Protein AF-A0A8T3N5F9-F1 (afdb_monomer_lite)

Structure (mmCIF, N/CA/C/O backbone):
data_AF-A0A8T3N5F9-F1
#
_entry.id   AF-A0A8T3N5F9-F1
#
loop_
_atom_site.group_PDB
_atom_site.id
_atom_site.type_symbol
_atom_site.label_atom_id
_atom_site.label_alt_id
_atom_site.label_comp_id
_atom_site.label_asym_id
_atom_site.label_entity_id
_atom_site.label_seq_id
_atom_site.pdbx_PDB_ins_code
_atom_site.Cartn_x
_atom_site.Cartn_y
_atom_site.Cartn_z
_atom_site.occupancy
_atom_site.B_iso_or_equiv
_atom_site.auth_seq_id
_atom_site.auth_comp_id
_atom_site.auth_asym_id
_atom_site.auth_atom_id
_atom_site.pdbx_PDB_model_num
ATOM 1 N N . MET A 1 1 ? -15.799 -51.182 -31.351 1.00 36.38 1 MET A N 1
ATOM 2 C CA . MET A 1 1 ? -16.675 -50.603 -30.311 1.00 36.38 1 MET A CA 1
ATOM 3 C C . MET A 1 1 ? -15.810 -50.251 -29.116 1.00 36.38 1 MET A C 1
ATOM 5 O O . MET A 1 1 ? -15.465 -51.140 -28.351 1.00 36.38 1 MET A O 1
ATOM 9 N N . THR A 1 2 ? -15.428 -48.984 -28.982 1.00 27.19 2 THR A N 1
ATOM 10 C CA . THR A 1 2 ? -14.639 -48.500 -27.841 1.00 27.19 2 THR A CA 1
ATOM 11 C C . THR A 1 2 ? -15.364 -47.272 -27.316 1.00 27.19 2 THR A C 1
ATOM 13 O O . THR A 1 2 ? -15.442 -46.258 -28.005 1.00 27.19 2 THR A O 1
ATOM 16 N N . LYS A 1 3 ? -16.012 -47.416 -26.156 1.00 27.20 3 LYS A N 1
ATOM 17 C CA . LYS A 1 3 ? -16.749 -46.336 -25.495 1.00 27.20 3 LYS A CA 1
ATOM 18 C C . LYS A 1 3 ? -15.747 -45.278 -25.033 1.00 27.20 3 LYS A C 1
ATOM 20 O O . LYS A 1 3 ? -14.858 -45.584 -24.246 1.00 27.20 3 LYS A O 1
ATOM 25 N N . VAL A 1 4 ? -15.906 -44.055 -25.527 1.00 29.30 4 VAL A N 1
ATOM 26 C CA . VAL A 1 4 ? -15.289 -42.862 -24.945 1.00 29.30 4 VAL A CA 1
ATOM 27 C C . VAL A 1 4 ? -16.037 -42.577 -23.646 1.00 29.30 4 VAL A C 1
ATOM 29 O O . VAL A 1 4 ? -17.249 -42.371 -23.657 1.00 29.30 4 VAL A O 1
ATOM 32 N N . THR A 1 5 ? -15.333 -42.643 -22.522 1.00 30.94 5 THR A N 1
ATOM 33 C CA . THR A 1 5 ? -15.872 -42.294 -21.206 1.00 30.94 5 THR A CA 1
ATOM 34 C C . THR A 1 5 ? -15.927 -40.771 -21.101 1.00 30.94 5 THR A C 1
ATOM 36 O O . THR A 1 5 ? -14.885 -40.119 -21.061 1.00 30.94 5 THR A O 1
ATOM 39 N N . GLU A 1 6 ? -17.131 -40.197 -21.074 1.00 28.75 6 GLU A N 1
ATOM 40 C CA . GLU A 1 6 ? -17.352 -38.803 -20.677 1.00 28.75 6 GLU A CA 1
ATOM 41 C C . GLU A 1 6 ? -16.802 -38.583 -19.261 1.00 28.75 6 GLU A C 1
ATOM 43 O O . GLU A 1 6 ? -17.255 -39.201 -18.295 1.00 28.75 6 GLU A O 1
ATOM 48 N N . ILE A 1 7 ? -15.820 -37.691 -19.124 1.00 34.28 7 ILE A N 1
ATOM 49 C CA . ILE A 1 7 ? -15.409 -37.171 -17.821 1.00 34.28 7 ILE A CA 1
ATOM 50 C C . ILE A 1 7 ? -16.462 -36.138 -17.425 1.00 34.28 7 ILE A C 1
ATOM 52 O O . ILE A 1 7 ? -16.510 -35.045 -17.986 1.00 34.28 7 ILE A O 1
ATOM 56 N N . ALA A 1 8 ? -17.320 -36.503 -16.473 1.00 36.53 8 ALA A N 1
ATOM 57 C CA . ALA A 1 8 ? -18.310 -35.610 -15.888 1.00 36.53 8 ALA A CA 1
ATOM 58 C C . ALA A 1 8 ? -17.624 -34.334 -15.368 1.00 36.53 8 ALA A C 1
ATOM 60 O O . ALA A 1 8 ? -16.850 -34.366 -14.409 1.00 36.53 8 ALA A O 1
ATOM 61 N N . GLY A 1 9 ? -17.894 -33.210 -16.034 1.00 35.59 9 GLY A N 1
ATOM 62 C CA . GLY A 1 9 ? -17.371 -31.904 -15.662 1.00 35.59 9 GLY A CA 1
ATOM 63 C C . GLY A 1 9 ? -17.806 -31.525 -14.249 1.00 35.59 9 GLY A C 1
ATOM 64 O O . GLY A 1 9 ? -18.989 -31.579 -13.905 1.00 35.59 9 GLY A O 1
ATOM 65 N N . ILE A 1 10 ? -16.846 -31.117 -13.419 1.00 47.06 10 ILE A N 1
ATOM 66 C CA . ILE A 1 10 ? -17.136 -30.535 -12.110 1.00 47.06 10 ILE A CA 1
ATOM 67 C C . ILE A 1 10 ? -17.892 -29.226 -12.353 1.00 47.06 10 ILE A C 1
ATOM 69 O O . ILE A 1 10 ? -17.332 -28.218 -12.777 1.00 47.06 10 ILE A O 1
ATOM 73 N N . ASN A 1 11 ? -19.191 -29.260 -12.087 1.00 42.53 11 ASN A N 1
ATOM 74 C CA . ASN A 1 11 ? -20.067 -28.098 -12.058 1.00 42.53 11 ASN A CA 1
ATOM 75 C C . ASN A 1 11 ? -19.485 -27.024 -11.109 1.00 42.53 11 ASN A C 1
ATOM 77 O O . ASN A 1 11 ? -18.976 -27.355 -10.036 1.00 42.53 11 ASN A O 1
ATOM 81 N N . ARG A 1 12 ? -19.619 -25.737 -11.463 1.00 45.03 12 ARG A N 1
ATOM 82 C CA . ARG A 1 12 ? -19.304 -24.554 -10.625 1.00 45.03 12 ARG A CA 1
ATOM 83 C C . ARG A 1 12 ? -19.762 -24.700 -9.158 1.00 45.03 12 ARG A C 1
ATOM 85 O O . ARG A 1 12 ? -19.091 -24.260 -8.234 1.00 45.03 12 ARG A O 1
ATOM 92 N N . ARG A 1 13 ? -20.874 -25.399 -8.924 1.00 40.78 13 ARG A N 1
ATOM 93 C CA . ARG A 1 13 ? -21.454 -25.712 -7.608 1.00 40.78 13 ARG A CA 1
ATOM 94 C C . ARG A 1 13 ? -20.674 -26.785 -6.821 1.00 40.78 13 ARG A C 1
ATOM 96 O O . ARG A 1 13 ? -20.681 -26.773 -5.597 1.00 40.78 13 ARG A O 1
ATOM 103 N N . GLY A 1 14 ? -19.974 -27.692 -7.504 1.00 38.16 14 GLY A N 1
ATOM 104 C CA . GLY A 1 14 ? -19.028 -28.650 -6.912 1.00 38.16 14 GLY A CA 1
ATOM 105 C C . G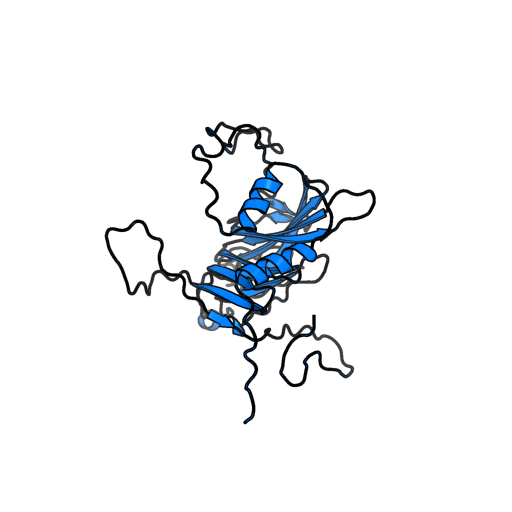LY A 1 14 ? -17.652 -28.038 -6.613 1.00 38.16 14 GLY A C 1
ATOM 106 O O . GLY A 1 14 ? -16.972 -28.482 -5.693 1.00 38.16 14 GLY A O 1
ATOM 107 N N . PHE A 1 15 ? -17.271 -26.976 -7.333 1.00 46.91 15 PHE A N 1
ATOM 108 C CA . PHE A 1 15 ? -16.042 -26.207 -7.100 1.00 46.91 15 PHE A CA 1
ATOM 109 C C . PHE A 1 15 ? -16.059 -25.480 -5.746 1.00 46.91 15 PHE A C 1
ATOM 111 O O . PHE A 1 15 ? -15.079 -25.558 -5.008 1.00 46.91 15 PHE A O 1
ATOM 118 N N . LEU A 1 16 ? -17.179 -24.838 -5.395 1.00 44.69 16 LEU A N 1
ATOM 119 C CA . LEU A 1 16 ? -17.325 -24.086 -4.139 1.00 44.69 16 LEU A CA 1
ATOM 120 C C . LEU A 1 16 ? -17.421 -24.998 -2.905 1.00 44.69 16 LEU A C 1
ATOM 122 O O . LEU A 1 16 ? -16.864 -24.682 -1.858 1.00 44.69 16 LEU A O 1
ATOM 126 N N . ARG A 1 17 ? -18.030 -26.184 -3.046 1.00 34.62 17 ARG A N 1
ATOM 127 C CA . ARG A 1 17 ? -18.127 -27.185 -1.965 1.00 34.62 17 ARG A CA 1
ATOM 128 C C . ARG A 1 17 ? -16.783 -27.806 -1.565 1.00 34.62 17 ARG A C 1
ATOM 130 O O . ARG A 1 17 ? -16.650 -28.300 -0.449 1.00 34.62 17 ARG A O 1
ATOM 137 N N . ALA A 1 18 ? -15.788 -27.798 -2.452 1.00 40.72 18 ALA A N 1
ATOM 138 C CA . ALA A 1 18 ? -14.454 -28.314 -2.141 1.00 40.72 18 ALA A CA 1
ATOM 139 C C . ALA A 1 18 ? -13.590 -27.295 -1.371 1.00 40.72 18 ALA A C 1
ATOM 141 O O . ALA A 1 18 ? -12.744 -27.694 -0.575 1.00 40.72 18 ALA A O 1
ATOM 142 N N . ALA A 1 19 ? -13.834 -25.990 -1.547 1.00 41.22 19 ALA A N 1
ATOM 143 C CA . ALA A 1 19 ? -13.119 -24.934 -0.823 1.00 41.22 19 ALA A CA 1
ATOM 144 C C . ALA A 1 19 ? -13.502 -24.872 0.670 1.00 41.22 19 ALA A C 1
ATOM 146 O O . ALA A 1 19 ? -12.690 -24.476 1.503 1.00 41.22 19 ALA A O 1
ATOM 147 N N . SER A 1 20 ? -14.703 -25.335 1.029 1.00 37.78 20 SER A N 1
ATOM 148 C CA . SER A 1 20 ? -15.211 -25.342 2.408 1.00 37.78 20 SER A CA 1
ATOM 149 C C . SER A 1 20 ? -14.586 -26.390 3.339 1.00 37.78 20 SER A C 1
ATOM 151 O O . SER A 1 20 ? -14.794 -26.310 4.544 1.00 37.78 20 SER A O 1
ATOM 153 N N . VAL A 1 21 ? -13.816 -27.361 2.834 1.00 38.09 21 VAL A N 1
ATOM 154 C CA . VAL A 1 21 ? -13.213 -28.413 3.684 1.00 38.09 21 VAL A CA 1
ATOM 155 C C . VAL A 1 21 ? -11.784 -28.059 4.130 1.00 38.09 21 VAL A C 1
ATOM 157 O O . VAL A 1 21 ? -11.307 -28.590 5.127 1.00 38.09 21 VAL A O 1
ATOM 160 N N . ALA A 1 22 ? -11.107 -27.122 3.456 1.00 34.41 22 ALA A N 1
ATOM 161 C CA . ALA A 1 22 ? -9.693 -26.828 3.718 1.00 34.41 22 ALA A CA 1
ATOM 162 C C . ALA A 1 22 ? -9.435 -25.778 4.821 1.00 34.41 22 ALA A C 1
ATOM 164 O O . ALA A 1 22 ? -8.303 -25.651 5.276 1.00 34.41 22 ALA A O 1
ATOM 165 N N . ILE A 1 23 ? -10.456 -25.048 5.287 1.00 38.25 23 ILE A N 1
ATOM 166 C CA . ILE A 1 23 ? -10.321 -24.027 6.345 1.00 38.25 23 ILE A CA 1
ATOM 167 C C . ILE A 1 23 ? -11.142 -24.469 7.561 1.00 38.25 23 ILE A C 1
ATOM 169 O O . ILE A 1 23 ? -12.121 -23.850 7.974 1.00 38.25 23 ILE A O 1
ATOM 173 N N . GLY A 1 24 ? -10.775 -25.626 8.102 1.00 36.31 24 GLY A N 1
ATOM 174 C CA . GLY A 1 24 ? -11.334 -26.140 9.342 1.00 36.31 24 GLY A CA 1
ATOM 175 C C . GLY A 1 24 ? -10.696 -25.463 10.552 1.00 36.31 24 GLY A C 1
ATOM 176 O O . GLY A 1 24 ? -9.583 -25.814 10.928 1.00 36.31 24 GLY A O 1
ATOM 177 N N . GLY A 1 25 ? -11.441 -24.560 11.196 1.00 38.72 25 GLY A N 1
ATOM 178 C CA . GLY A 1 25 ? -11.353 -24.382 12.648 1.00 38.72 25 GLY A CA 1
ATOM 179 C C . GLY A 1 25 ? -10.990 -22.992 13.164 1.00 38.72 25 GLY A C 1
ATOM 180 O O . GLY A 1 25 ? -9.898 -22.830 13.679 1.00 38.72 25 GLY A O 1
ATOM 181 N N . VAL A 1 26 ? -11.939 -22.047 13.146 1.00 35.78 26 VAL A N 1
ATOM 182 C CA . VAL A 1 26 ? -12.340 -21.243 14.325 1.00 35.78 26 VAL A CA 1
ATOM 183 C C . VAL A 1 26 ? -13.787 -20.794 14.096 1.00 35.78 26 VAL A C 1
ATOM 185 O O . VAL A 1 26 ? -14.089 -20.105 13.124 1.00 35.78 26 VAL A O 1
ATOM 188 N N . ALA A 1 27 ? -14.695 -21.183 14.989 1.00 38.25 27 ALA A N 1
ATOM 189 C CA . ALA A 1 27 ? -16.076 -20.717 14.988 1.00 38.25 27 ALA A CA 1
ATOM 190 C C . ALA A 1 27 ? -16.142 -19.237 15.410 1.00 38.25 27 ALA A C 1
ATOM 192 O O . ALA A 1 27 ? -16.242 -18.925 16.594 1.00 38.25 27 ALA A O 1
ATOM 193 N N . PHE A 1 28 ? -16.113 -18.314 14.448 1.00 36.62 28 PHE A N 1
ATOM 194 C CA . PHE A 1 28 ? -16.554 -16.935 14.670 1.00 36.62 28 PHE A CA 1
ATOM 195 C C . PHE A 1 28 ? -18.070 -16.859 14.468 1.00 36.62 28 PHE A C 1
ATOM 197 O O . PHE A 1 28 ? -18.551 -16.459 13.413 1.00 36.62 28 PHE A O 1
ATOM 204 N N . ALA A 1 29 ? -18.842 -17.275 15.473 1.00 39.12 29 ALA A N 1
ATOM 205 C CA . ALA A 1 29 ? -20.284 -17.046 15.494 1.00 39.12 29 ALA A CA 1
ATOM 206 C C . ALA A 1 29 ? -20.554 -15.561 15.802 1.00 39.12 29 ALA A C 1
ATOM 208 O O . ALA A 1 29 ? -20.506 -15.130 16.950 1.00 39.12 29 ALA A O 1
ATOM 209 N N . GLY A 1 30 ? -20.787 -14.763 14.760 1.00 45.06 30 GLY A N 1
ATOM 210 C CA . GLY A 1 30 ? -21.113 -13.338 14.858 1.00 45.06 30 GLY A CA 1
ATOM 211 C C . GLY A 1 30 ? -21.473 -12.734 13.493 1.00 45.06 30 GLY A C 1
ATOM 212 O O . GLY A 1 30 ? -21.528 -13.473 12.513 1.00 45.06 30 GLY A O 1
ATOM 213 N N . PRO A 1 31 ? -21.677 -11.406 13.384 1.00 41.09 31 PRO A N 1
ATOM 214 C CA . PRO A 1 31 ? -22.074 -10.715 12.142 1.00 41.09 31 PRO A CA 1
ATOM 215 C C . PRO A 1 31 ? -21.119 -10.925 10.952 1.00 41.09 31 PRO A C 1
ATOM 217 O O . PRO A 1 31 ? -21.473 -10.671 9.807 1.00 41.09 31 PRO A O 1
ATOM 220 N N . LEU A 1 32 ? -19.901 -11.411 11.204 1.00 42.94 32 LEU A N 1
ATOM 221 C CA . LEU A 1 32 ? -18.967 -11.831 10.160 1.00 42.94 32 LEU A CA 1
ATOM 222 C C . LEU A 1 32 ? -19.360 -13.179 9.538 1.00 42.94 32 LEU A C 1
ATOM 224 O O . LEU A 1 32 ? -19.173 -13.363 8.342 1.00 42.94 32 LEU A O 1
ATOM 228 N N . ALA A 1 33 ? -19.977 -14.097 10.286 1.00 43.09 33 ALA A N 1
ATOM 229 C CA . ALA A 1 33 ? -20.482 -15.357 9.742 1.00 43.09 33 ALA A CA 1
ATOM 230 C C . ALA A 1 33 ? -21.588 -15.138 8.704 1.00 43.09 33 ALA A C 1
ATOM 232 O O . ALA A 1 33 ? -21.669 -15.903 7.752 1.00 43.09 33 ALA A O 1
ATOM 233 N N . SER A 1 34 ? -22.409 -14.089 8.829 1.00 43.06 34 SER A N 1
ATOM 234 C CA . SER A 1 34 ? -23.412 -13.747 7.811 1.00 43.06 34 SER A CA 1
ATOM 235 C C . SER A 1 34 ? -22.799 -13.090 6.569 1.00 43.06 34 SER A C 1
ATOM 237 O O . SER A 1 34 ? -23.341 -13.255 5.479 1.00 43.06 34 SER A O 1
ATOM 239 N N . LEU A 1 35 ? -21.652 -12.416 6.694 1.00 44.59 35 LEU A N 1
ATOM 240 C CA . LEU A 1 35 ? -20.851 -11.958 5.552 1.00 44.59 35 LEU A CA 1
ATOM 241 C C . LEU A 1 35 ? -20.168 -13.137 4.838 1.00 44.59 35 LEU A C 1
ATOM 243 O O . LEU A 1 35 ? -20.253 -13.242 3.618 1.00 44.59 35 LEU A O 1
ATOM 247 N N . TYR A 1 36 ? -19.588 -14.077 5.592 1.00 40.28 36 TYR A N 1
ATOM 248 C CA . TYR A 1 36 ? -18.953 -15.279 5.040 1.00 40.28 36 TYR A CA 1
ATOM 249 C C . TYR A 1 36 ? -19.963 -16.284 4.461 1.00 40.28 36 TYR A C 1
ATOM 251 O O . TYR A 1 36 ? -19.720 -16.852 3.399 1.00 40.28 36 TYR A O 1
ATOM 259 N N . ALA A 1 37 ? -21.130 -16.469 5.087 1.00 40.25 37 ALA A N 1
ATOM 260 C CA . ALA A 1 37 ? -22.194 -17.332 4.566 1.00 40.25 37 ALA A CA 1
ATOM 261 C C . ALA A 1 37 ? -22.768 -16.809 3.237 1.00 40.25 37 ALA A C 1
ATOM 263 O O . ALA A 1 37 ? -23.114 -17.601 2.364 1.00 40.25 37 ALA A O 1
ATOM 264 N N . ARG A 1 38 ? -22.795 -15.482 3.031 1.00 43.75 38 ARG A N 1
ATOM 265 C CA . ARG A 1 38 ? -23.228 -14.863 1.763 1.00 43.75 38 ARG A CA 1
ATOM 266 C C . ARG A 1 38 ? -22.260 -15.100 0.604 1.00 43.75 38 ARG A C 1
ATOM 268 O O . ARG A 1 38 ? -22.681 -15.048 -0.547 1.00 43.75 38 ARG A O 1
ATOM 275 N N . GLN A 1 39 ? -20.994 -15.397 0.885 1.00 41.19 39 GLN A N 1
ATOM 276 C CA . GLN A 1 39 ? -19.977 -15.638 -0.140 1.00 41.19 39 GLN A CA 1
ATOM 277 C C . GLN A 1 39 ? -19.955 -17.098 -0.636 1.00 41.19 39 GLN A C 1
ATOM 279 O O . GLN A 1 39 ? -19.402 -17.378 -1.697 1.00 41.19 39 GLN A O 1
ATOM 284 N N . ILE A 1 40 ? -20.575 -18.030 0.102 1.00 41.44 40 ILE A N 1
ATOM 285 C CA . ILE A 1 40 ? -20.493 -19.479 -0.156 1.00 41.44 40 ILE A CA 1
ATOM 286 C C . ILE A 1 40 ? -21.598 -19.991 -1.095 1.00 41.44 40 ILE A C 1
ATOM 288 O O . ILE A 1 40 ? -21.396 -21.003 -1.766 1.00 41.44 40 ILE A O 1
ATOM 292 N N . GLU A 1 41 ? -22.740 -19.306 -1.214 1.00 36.84 41 GLU A N 1
ATOM 293 C CA . GLU A 1 41 ? -23.873 -19.868 -1.963 1.00 36.84 41 GLU A CA 1
ATOM 294 C C . GLU A 1 41 ? -24.117 -19.287 -3.357 1.00 36.84 41 GLU A C 1
ATOM 296 O O . GLU A 1 41 ? -24.749 -19.971 -4.159 1.00 36.84 41 GLU A O 1
ATOM 301 N N . GLY A 1 42 ? -23.661 -18.077 -3.705 1.00 39.16 42 GLY A N 1
ATOM 302 C CA . GLY A 1 42 ? -24.003 -17.465 -5.006 1.00 39.16 42 GLY A CA 1
ATOM 303 C C . GLY A 1 42 ? -25.517 -17.400 -5.291 1.00 39.16 42 GLY A C 1
ATOM 304 O O . GLY A 1 42 ? -25.943 -17.077 -6.398 1.00 39.16 42 GLY A O 1
ATOM 305 N N . ILE A 1 43 ? -26.340 -17.716 -4.293 1.00 37.44 43 ILE A N 1
ATOM 306 C CA . ILE A 1 43 ? -27.737 -17.363 -4.227 1.00 37.44 43 ILE A CA 1
ATOM 307 C C . ILE A 1 43 ? -27.680 -15.875 -3.928 1.00 37.44 43 ILE A C 1
ATOM 309 O O . ILE A 1 43 ? -27.014 -15.455 -2.977 1.00 37.44 43 ILE A O 1
ATOM 313 N N . ALA A 1 44 ? -28.360 -15.071 -4.739 1.00 39.88 44 ALA A N 1
ATOM 314 C CA . ALA A 1 44 ? -28.871 -13.803 -4.260 1.00 39.88 44 ALA A CA 1
ATOM 315 C C . ALA A 1 44 ? -29.781 -14.132 -3.066 1.00 39.88 44 ALA A C 1
ATOM 317 O O . ALA A 1 44 ? -30.993 -14.263 -3.207 1.00 39.88 44 ALA A O 1
ATOM 318 N N . GLY A 1 45 ? -29.182 -14.379 -1.894 1.00 40.84 45 GLY A N 1
ATOM 319 C CA . GLY A 1 45 ? -29.902 -14.352 -0.638 1.00 40.84 45 GLY A CA 1
ATOM 320 C C . GLY A 1 45 ? -30.588 -12.996 -0.597 1.00 40.84 45 GLY A C 1
ATOM 321 O O . GLY A 1 45 ? -30.033 -12.048 -1.171 1.00 40.84 45 GLY A O 1
ATOM 322 N N . PRO A 1 46 ? -31.791 -12.894 -0.009 1.00 39.38 46 PRO A N 1
ATOM 323 C CA . PRO A 1 46 ? -32.500 -11.627 0.023 1.00 39.38 46 PRO A CA 1
ATOM 324 C C . PRO A 1 46 ? -31.489 -10.564 0.444 1.00 39.38 46 PRO A C 1
ATOM 326 O O . PRO A 1 46 ? -30.868 -10.685 1.509 1.00 39.38 46 PRO A O 1
ATOM 329 N N . ARG A 1 47 ? -31.247 -9.567 -0.434 1.00 46.72 47 ARG A N 1
ATOM 330 C CA . ARG A 1 47 ? -30.674 -8.297 0.026 1.00 46.72 47 ARG A CA 1
ATOM 331 C C . ARG A 1 47 ? -31.482 -8.019 1.279 1.00 46.72 47 ARG A C 1
ATOM 333 O O . ARG A 1 47 ? -32.707 -8.083 1.155 1.00 46.72 47 ARG A O 1
ATOM 340 N N . PRO A 1 48 ? -30.865 -7.879 2.465 1.00 52.19 48 PRO A N 1
ATOM 341 C CA . PRO A 1 48 ? -31.662 -7.607 3.642 1.00 52.19 48 PRO A CA 1
ATOM 342 C C . PRO A 1 48 ? -32.506 -6.397 3.238 1.00 52.19 48 PRO A C 1
ATOM 344 O O . PRO A 1 48 ? -31.951 -5.391 2.794 1.00 52.19 48 PRO A O 1
ATOM 347 N N . GLU A 1 49 ? -33.830 -6.589 3.158 1.00 55.03 49 GLU A N 1
ATOM 348 C CA . GLU A 1 49 ? -34.717 -5.628 2.475 1.00 55.03 49 GLU A CA 1
ATOM 349 C C . GLU A 1 49 ? -34.596 -4.245 3.127 1.00 55.03 49 GLU A C 1
ATOM 351 O O . GLU A 1 49 ? -34.850 -3.209 2.521 1.00 55.03 49 GLU A O 1
ATOM 356 N N . GLN A 1 50 ? -34.100 -4.254 4.360 1.00 63.88 50 GLN A N 1
ATOM 357 C CA . GLN A 1 50 ? -33.558 -3.145 5.105 1.00 63.88 50 GLN A CA 1
ATOM 358 C C . GLN A 1 50 ? -32.043 -3.378 5.200 1.00 63.88 50 GLN A C 1
ATOM 360 O O . GLN A 1 50 ? -31.627 -4.452 5.627 1.00 63.88 50 GLN A O 1
ATOM 365 N N . GLY A 1 51 ? -31.207 -2.419 4.784 1.00 72.12 51 GLY A N 1
ATOM 366 C CA . GLY A 1 51 ? -29.750 -2.477 4.981 1.00 72.12 51 GLY A CA 1
ATOM 367 C C . GLY A 1 51 ? -29.354 -2.638 6.461 1.00 72.12 51 GLY A C 1
ATOM 368 O O . GLY A 1 51 ? -30.158 -2.996 7.312 1.00 72.12 51 GLY A O 1
ATOM 369 N N . TYR A 1 52 ? -28.117 -2.322 6.840 1.00 83.50 52 TYR A N 1
ATOM 370 C CA . TYR A 1 52 ? -27.673 -2.467 8.241 1.00 83.50 52 TYR A CA 1
ATOM 371 C C . TYR A 1 52 ? -28.361 -1.517 9.253 1.00 83.50 52 TYR A C 1
ATOM 373 O O . TYR A 1 52 ? -27.965 -1.467 10.414 1.00 83.50 52 TYR A O 1
ATOM 381 N N . GLY A 1 53 ? -29.399 -0.789 8.839 1.00 86.81 53 GLY A N 1
ATOM 382 C CA . GLY A 1 53 ? -30.076 0.247 9.610 1.00 86.81 53 GLY A CA 1
ATOM 383 C C . GLY A 1 53 ? -29.564 1.654 9.276 1.00 86.81 53 GLY A C 1
ATOM 384 O O . GLY A 1 53 ? -28.692 1.814 8.417 1.00 86.81 53 GLY A O 1
ATOM 385 N N . PRO A 1 54 ? -30.127 2.692 9.920 1.00 92.06 54 PRO A N 1
ATOM 386 C CA . PRO A 1 54 ? -29.700 4.073 9.723 1.00 92.06 54 PRO A CA 1
ATOM 387 C C . PRO A 1 54 ? -28.257 4.290 10.196 1.00 92.06 54 PRO A C 1
ATOM 389 O O . PRO A 1 54 ? -27.809 3.684 11.169 1.00 92.06 54 PRO A O 1
ATOM 392 N N . LEU A 1 55 ? -27.544 5.195 9.522 1.00 95.19 55 LEU A N 1
ATOM 393 C CA . LEU A 1 55 ? -26.186 5.585 9.892 1.00 95.19 55 LEU A CA 1
ATOM 394 C C . LEU A 1 55 ? -26.214 6.660 10.981 1.00 95.19 55 LEU A C 1
ATOM 396 O O . LEU A 1 55 ? -26.888 7.682 10.835 1.00 95.19 55 LEU A O 1
ATOM 400 N N . ALA A 1 56 ? -25.423 6.469 12.031 1.00 94.44 56 ALA A N 1
ATOM 401 C CA . ALA A 1 56 ? -25.226 7.445 13.096 1.00 94.44 56 ALA A CA 1
ATOM 402 C C . ALA A 1 56 ? -23.727 7.685 13.326 1.00 94.44 56 ALA A C 1
ATOM 404 O O . ALA A 1 56 ? -22.939 6.766 13.105 1.00 94.44 56 ALA A O 1
ATOM 405 N N . PRO A 1 57 ? -23.305 8.891 13.750 1.00 98.12 57 PRO A N 1
ATOM 406 C CA . PRO A 1 57 ? -21.916 9.133 14.127 1.00 98.12 57 PRO A CA 1
ATOM 407 C C . PRO A 1 57 ? -21.467 8.132 15.200 1.00 98.12 57 PRO A C 1
ATOM 409 O O . PRO A 1 57 ? -22.133 7.987 16.224 1.00 98.12 57 PRO A O 1
ATOM 412 N N . VAL A 1 58 ? -20.349 7.450 14.965 1.00 97.81 58 VAL A N 1
ATOM 413 C CA . VAL A 1 58 ? -19.738 6.522 15.926 1.00 97.81 58 VAL A CA 1
ATOM 414 C C . VAL A 1 58 ? -18.403 7.108 16.360 1.00 97.81 58 VAL A C 1
ATOM 416 O O . VAL A 1 58 ? -17.661 7.610 15.525 1.00 97.81 58 VAL A O 1
ATOM 419 N N . ALA A 1 59 ? -18.109 7.088 17.658 1.00 98.12 59 ALA A N 1
ATOM 420 C CA . ALA A 1 59 ? -16.811 7.532 18.149 1.00 98.12 59 ALA A CA 1
ATOM 421 C C . ALA A 1 59 ? -15.724 6.540 17.718 1.00 98.12 59 ALA A C 1
ATOM 423 O O . ALA A 1 59 ? -15.845 5.338 17.952 1.00 98.12 59 ALA A O 1
ATOM 424 N N . ASP A 1 60 ? -14.672 7.064 17.102 1.00 97.94 60 ASP A N 1
ATOM 425 C CA . ASP A 1 60 ? -13.439 6.345 16.814 1.00 97.94 60 ASP A CA 1
ATOM 426 C C . ASP A 1 60 ? -12.820 5.815 18.113 1.00 97.94 60 ASP A C 1
ATOM 428 O O . ASP A 1 60 ? -12.577 6.587 19.043 1.00 97.94 60 ASP A O 1
ATOM 432 N N . GLU A 1 61 ? -12.520 4.518 18.171 1.00 96.69 61 GLU A N 1
ATOM 433 C CA . GLU A 1 61 ? -11.868 3.897 19.330 1.00 96.69 61 GLU A CA 1
ATOM 434 C C . GLU A 1 61 ? -10.456 4.453 19.594 1.00 96.69 61 GLU A C 1
ATOM 436 O O . GLU A 1 61 ? -9.969 4.361 20.722 1.00 96.69 61 GLU A O 1
ATOM 441 N N . THR A 1 62 ? -9.809 5.047 18.585 1.00 95.56 62 THR A N 1
ATOM 442 C CA . THR A 1 62 ? -8.474 5.650 18.711 1.00 95.56 62 THR A CA 1
ATOM 443 C C . THR A 1 62 ? -8.539 7.092 19.211 1.00 95.56 62 THR A C 1
ATOM 445 O O . THR A 1 62 ? -7.894 7.437 20.200 1.00 95.56 62 THR A O 1
ATOM 448 N N . THR A 1 63 ? -9.301 7.958 18.537 1.00 96.44 63 THR A N 1
ATOM 449 C CA . THR A 1 63 ? -9.303 9.409 18.816 1.00 96.44 63 THR A CA 1
ATOM 450 C C . THR A 1 63 ? -10.456 9.877 19.706 1.00 96.44 63 THR A C 1
ATOM 452 O O . THR A 1 63 ? -10.446 11.020 20.163 1.00 96.44 63 THR A O 1
ATOM 455 N N . GLY A 1 64 ? -11.487 9.051 19.914 1.00 97.44 64 GLY A N 1
ATOM 456 C CA . GLY A 1 64 ? -12.743 9.445 20.561 1.00 97.44 64 GLY A CA 1
ATOM 457 C C . GLY A 1 64 ? -13.624 10.374 19.713 1.00 97.44 64 GLY A C 1
ATOM 458 O O . GLY A 1 64 ? -14.690 10.792 20.166 1.00 97.44 64 GLY A O 1
ATOM 459 N N . ARG A 1 65 ? -13.205 10.721 18.487 1.00 97.75 65 ARG A N 1
ATOM 460 C CA . ARG A 1 65 ? -13.934 11.625 17.584 1.00 97.75 65 ARG A CA 1
ATOM 461 C C . ARG A 1 65 ? -14.862 10.848 16.662 1.00 97.75 65 ARG A C 1
ATOM 463 O O . ARG A 1 65 ? -14.528 9.759 16.211 1.00 97.75 65 ARG A O 1
ATOM 470 N N . ALA A 1 66 ? -16.003 11.435 16.317 1.00 97.56 66 ALA A N 1
ATOM 471 C CA . ALA A 1 66 ? -16.925 10.833 15.361 1.00 97.56 66 ALA A CA 1
ATOM 472 C C . ALA A 1 66 ? -16.542 11.177 13.911 1.00 97.56 66 ALA A C 1
ATOM 474 O O . ALA A 1 66 ? -17.050 12.133 13.331 1.00 97.56 66 ALA A O 1
ATOM 475 N N . LEU A 1 67 ? -15.610 10.403 13.353 1.00 97.25 67 LEU A N 1
ATOM 476 C CA . LEU A 1 67 ? -15.091 10.538 11.985 1.00 97.25 67 LEU A CA 1
ATOM 477 C C . LEU A 1 67 ? -15.986 9.837 10.954 1.00 97.25 67 LEU A C 1
ATOM 479 O O . LEU A 1 67 ? -16.105 10.312 9.829 1.00 97.25 67 LEU A O 1
ATOM 483 N N . LEU A 1 68 ? -16.631 8.727 11.332 1.00 97.31 68 LEU A N 1
ATOM 484 C CA . LEU A 1 68 ? -17.506 7.947 10.454 1.00 97.31 68 LEU A CA 1
ATOM 485 C C . LEU A 1 68 ? -18.921 7.834 11.025 1.00 97.31 68 LEU A C 1
ATOM 487 O O . LEU A 1 68 ? -19.129 7.770 12.240 1.00 97.31 68 LEU A O 1
ATOM 491 N N . LYS A 1 69 ? -19.909 7.760 10.126 1.00 97.19 69 LYS A N 1
ATOM 492 C CA . LYS A 1 69 ? -21.271 7.347 10.471 1.00 97.19 69 LYS A CA 1
ATOM 493 C C . LYS A 1 69 ? -21.447 5.878 10.117 1.00 97.19 69 LYS A C 1
ATOM 495 O O . LYS A 1 69 ? -21.276 5.512 8.958 1.00 97.19 69 LYS A O 1
ATOM 500 N N . LEU A 1 70 ? -21.804 5.053 11.095 1.00 94.56 70 LEU A N 1
ATOM 501 C CA . LEU A 1 70 ? -21.978 3.613 10.924 1.00 94.56 70 LEU A CA 1
ATOM 502 C C . LEU A 1 70 ? -23.355 3.168 11.436 1.00 94.56 70 LEU A C 1
ATOM 504 O O . LEU A 1 70 ? -23.986 3.890 12.213 1.00 94.56 70 LEU A O 1
ATOM 508 N N . PRO A 1 71 ? -23.842 1.993 11.009 1.00 94.25 71 PRO A N 1
ATOM 509 C CA . PRO A 1 71 ? -25.060 1.424 11.561 1.00 94.25 71 PRO A CA 1
ATOM 510 C C . PRO A 1 71 ? -24.896 1.018 13.031 1.00 94.25 71 PRO A C 1
ATOM 512 O O . PRO A 1 71 ? -23.782 0.830 13.529 1.00 94.25 71 PRO A O 1
ATOM 515 N N . GLN A 1 72 ? -26.015 0.844 13.734 1.00 88.50 72 GLN A N 1
ATOM 516 C CA . GLN A 1 72 ? -26.001 0.468 15.148 1.00 88.50 72 GLN A CA 1
ATOM 517 C C . GLN A 1 72 ? -25.212 -0.834 15.388 1.00 88.50 72 GLN A C 1
ATOM 519 O O . GLN A 1 72 ? -25.396 -1.830 14.692 1.00 88.50 72 GLN A O 1
ATOM 524 N N . GLY A 1 73 ? -24.345 -0.829 16.406 1.00 90.69 73 GLY A N 1
ATOM 525 C CA . GLY A 1 73 ? -23.530 -1.985 16.804 1.00 90.69 73 GLY A CA 1
ATOM 526 C C . GLY A 1 73 ? -22.189 -2.112 16.075 1.00 90.69 73 GLY A C 1
ATOM 527 O O . GLY A 1 73 ? -21.359 -2.926 16.483 1.00 90.69 73 GLY A O 1
ATOM 528 N N . PHE A 1 74 ? -21.942 -1.300 15.045 1.00 94.56 74 PHE A N 1
ATOM 529 C CA . PHE A 1 74 ? -20.631 -1.201 14.411 1.00 94.56 74 PHE A CA 1
ATOM 530 C C . PHE A 1 74 ? -19.714 -0.268 15.204 1.00 94.56 74 PHE A C 1
ATOM 532 O O . PHE A 1 74 ? -20.155 0.694 15.831 1.00 94.56 74 PHE A O 1
ATOM 539 N N . ARG A 1 75 ? -18.416 -0.560 15.144 1.00 94.06 75 ARG A N 1
ATOM 540 C CA . ARG A 1 75 ? -17.337 0.232 15.739 1.00 94.06 75 ARG A CA 1
ATOM 541 C C . ARG A 1 75 ? -16.153 0.261 14.785 1.00 94.06 75 ARG A C 1
ATOM 543 O O . ARG A 1 75 ? -16.035 -0.626 13.937 1.00 94.06 75 ARG A O 1
ATOM 550 N N . TYR A 1 76 ? -15.292 1.256 14.928 1.00 95.50 76 TYR A N 1
ATOM 551 C CA . TYR A 1 76 ? -14.087 1.380 14.121 1.00 95.50 76 TYR A CA 1
ATOM 552 C C . TYR A 1 76 ? -12.974 2.035 14.933 1.00 95.50 76 TYR A C 1
ATOM 554 O O . TYR A 1 76 ? -13.234 2.740 15.907 1.00 95.50 76 TYR A O 1
ATOM 562 N N . GLN A 1 77 ? -11.746 1.808 14.486 1.00 95.44 77 GLN A N 1
ATOM 563 C CA . GLN A 1 77 ? -10.564 2.497 14.978 1.00 95.44 77 GLN A CA 1
ATOM 564 C C . GLN A 1 77 ? -9.839 3.113 13.776 1.00 95.44 77 GLN A C 1
ATOM 566 O O . GLN A 1 77 ? -9.696 2.452 12.744 1.00 95.44 77 GLN A O 1
ATOM 571 N N . SER A 1 78 ? -9.399 4.361 13.891 1.00 96.50 78 SER A N 1
ATOM 572 C CA . SER A 1 78 ? -8.465 4.976 12.945 1.00 96.50 78 SER A CA 1
ATOM 573 C C . SER A 1 78 ? -7.022 4.589 13.291 1.00 96.50 78 SER A C 1
ATOM 575 O O . SER A 1 78 ? -6.710 4.283 14.444 1.00 96.50 78 SER A O 1
ATOM 577 N N . PHE A 1 79 ? -6.132 4.556 12.301 1.00 96.69 79 PHE A N 1
ATOM 578 C CA . PHE A 1 79 ? -4.727 4.182 12.482 1.00 96.69 79 PHE A CA 1
ATOM 579 C C . PHE A 1 79 ? -3.872 4.706 11.328 1.00 96.69 79 PHE A C 1
ATOM 581 O O . PHE A 1 79 ? -4.400 4.929 10.240 1.00 96.69 79 PHE A O 1
ATOM 588 N N . GLY A 1 80 ? -2.563 4.843 11.576 1.00 95.81 80 GLY A N 1
ATOM 589 C CA . GLY A 1 80 ? -1.560 5.191 10.567 1.00 95.81 80 GLY A CA 1
ATOM 590 C C . GLY A 1 80 ? -1.965 6.407 9.744 1.00 95.81 80 GLY A C 1
ATOM 591 O O . GLY A 1 80 ? -2.123 6.276 8.529 1.00 95.81 80 GLY A O 1
ATOM 592 N N . TRP A 1 81 ? -2.219 7.533 10.416 1.00 97.69 81 TRP A N 1
ATOM 593 C CA . TRP A 1 81 ? -2.594 8.790 9.777 1.00 97.69 81 TRP A CA 1
ATOM 594 C C . TRP A 1 81 ? -1.400 9.345 9.013 1.00 97.69 81 TRP A C 1
ATOM 596 O O . TRP A 1 81 ? -0.259 9.137 9.408 1.00 97.69 81 TRP A O 1
ATOM 606 N N . THR A 1 82 ? -1.654 10.083 7.937 1.00 97.88 82 THR A N 1
ATOM 607 C CA . THR A 1 82 ? -0.597 10.805 7.224 1.00 97.88 82 THR A CA 1
ATOM 608 C C . THR A 1 82 ? 0.236 11.641 8.194 1.00 97.88 82 THR A C 1
ATOM 610 O O . THR A 1 82 ? -0.311 12.410 8.985 1.00 97.88 82 THR A O 1
ATOM 613 N N . GLY A 1 83 ? 1.557 11.482 8.127 1.00 97.69 83 GLY A N 1
ATOM 614 C CA . GLY A 1 83 ? 2.509 12.146 9.015 1.00 97.69 83 GLY A CA 1
ATOM 615 C C . GLY A 1 83 ? 2.735 11.463 10.368 1.00 97.69 83 GLY A C 1
ATOM 616 O O . GLY A 1 83 ? 3.673 11.849 11.064 1.00 97.69 83 GLY A O 1
ATOM 617 N N . ASP A 1 84 ? 1.958 10.438 10.746 1.00 97.88 84 ASP A N 1
ATOM 618 C CA . ASP A 1 84 ? 2.272 9.622 11.927 1.00 97.88 84 ASP A CA 1
ATOM 619 C C . ASP A 1 84 ? 3.629 8.945 11.728 1.00 97.88 84 ASP A C 1
ATOM 621 O O . ASP A 1 84 ? 3.887 8.359 10.676 1.00 97.88 84 ASP A O 1
ATOM 625 N N . VAL A 1 85 ? 4.484 8.973 12.748 1.00 98.25 85 VAL A N 1
ATOM 626 C CA . VAL A 1 85 ? 5.800 8.329 12.681 1.00 98.25 85 VAL A CA 1
ATOM 627 C C . VAL A 1 85 ? 5.632 6.808 12.660 1.00 98.25 85 VAL A C 1
ATOM 629 O O . VAL A 1 85 ? 5.065 6.214 13.581 1.00 98.25 85 VAL A O 1
ATOM 632 N N . MET A 1 86 ? 6.136 6.182 11.600 1.00 98.31 86 MET A N 1
ATOM 633 C CA . MET A 1 86 ? 6.199 4.734 11.438 1.00 98.31 86 MET A CA 1
ATOM 634 C C . MET A 1 86 ? 7.315 4.126 12.304 1.00 98.31 86 MET A C 1
ATOM 636 O O . MET A 1 86 ? 8.143 4.816 12.893 1.00 98.31 86 MET A O 1
ATOM 640 N N . SER A 1 87 ? 7.348 2.798 12.408 1.00 97.75 87 SER A N 1
ATOM 641 C CA . SER A 1 87 ? 8.343 2.056 13.198 1.00 97.75 87 SER A CA 1
ATOM 642 C C . SER A 1 87 ? 9.769 2.143 12.644 1.00 97.75 87 SER A C 1
ATOM 644 O O . SER A 1 87 ? 10.709 1.881 13.388 1.00 97.75 87 SER A O 1
ATOM 646 N N . ASP A 1 88 ? 9.929 2.522 11.376 1.00 96.06 88 ASP A N 1
ATOM 647 C CA . ASP A 1 88 ? 11.219 2.848 10.751 1.00 96.06 88 ASP A CA 1
ATOM 648 C C . ASP A 1 88 ? 11.657 4.309 10.999 1.00 96.06 88 ASP A C 1
ATOM 650 O O . ASP A 1 88 ? 12.738 4.717 10.592 1.00 96.06 88 ASP A O 1
ATOM 654 N N . GLY A 1 89 ? 10.848 5.102 11.712 1.00 97.88 89 GLY A N 1
ATOM 655 C CA . GLY A 1 89 ? 11.146 6.496 12.043 1.00 97.88 89 GLY A CA 1
ATOM 656 C C . GLY A 1 89 ? 10.734 7.510 10.975 1.00 97.88 89 GLY A C 1
ATOM 657 O O . GLY A 1 89 ? 10.888 8.709 11.210 1.00 97.88 89 GLY A O 1
ATOM 658 N N . THR A 1 90 ? 10.178 7.068 9.846 1.00 97.56 90 THR A N 1
ATOM 659 C CA . THR A 1 90 ? 9.716 7.954 8.765 1.00 97.56 90 THR A CA 1
ATOM 660 C C . THR A 1 90 ? 8.235 8.317 8.906 1.00 97.56 90 THR A C 1
ATOM 662 O O . THR A 1 90 ? 7.482 7.595 9.570 1.00 97.56 90 THR A O 1
ATOM 665 N N . PRO A 1 91 ? 7.780 9.456 8.351 1.00 98.00 91 PRO A N 1
ATOM 666 C CA . PRO A 1 91 ? 6.366 9.803 8.373 1.00 98.00 91 PRO A CA 1
ATOM 667 C C . PRO A 1 91 ? 5.550 8.834 7.516 1.00 98.00 91 PRO A C 1
ATOM 669 O O . PRO A 1 91 ? 5.963 8.409 6.441 1.00 98.00 91 PRO A O 1
ATOM 672 N N . THR A 1 92 ? 4.342 8.524 7.972 1.00 98.38 92 THR A N 1
ATOM 673 C CA . THR A 1 92 ? 3.373 7.770 7.183 1.00 98.38 92 THR A CA 1
ATOM 674 C C . THR A 1 92 ? 3.018 8.575 5.925 1.00 98.38 92 THR A C 1
ATOM 676 O O . THR A 1 92 ? 2.522 9.700 6.075 1.00 98.38 92 THR A O 1
ATOM 679 N N . PRO A 1 93 ? 3.223 8.030 4.710 1.00 97.44 93 PRO A N 1
ATOM 680 C CA . PRO A 1 93 ? 2.938 8.757 3.474 1.00 97.44 93 PRO A CA 1
ATOM 681 C C . PRO A 1 93 ? 1.434 9.002 3.303 1.00 97.44 93 PRO A C 1
ATOM 683 O O . PRO A 1 93 ? 0.614 8.337 3.938 1.00 97.44 93 PRO A O 1
ATOM 686 N N . ASP A 1 94 ? 1.049 9.967 2.468 1.00 97.00 94 ASP A N 1
ATOM 687 C CA . ASP A 1 94 ? -0.363 10.271 2.209 1.00 97.00 94 ASP A CA 1
ATOM 688 C C . ASP A 1 94 ? -0.977 9.344 1.141 1.00 97.00 94 ASP A C 1
ATOM 690 O O . ASP A 1 94 ? -0.433 8.272 0.869 1.00 97.00 94 ASP A O 1
ATOM 694 N N . ARG A 1 95 ? -2.158 9.706 0.615 1.00 97.19 95 ARG A N 1
ATOM 695 C CA . ARG A 1 95 ? -2.839 8.998 -0.489 1.00 97.19 95 ARG A CA 1
ATOM 696 C C . ARG A 1 95 ? -2.930 7.482 -0.286 1.00 97.19 95 ARG A C 1
ATOM 698 O O . ARG A 1 95 ? -2.550 6.689 -1.137 1.00 97.19 95 ARG A O 1
ATOM 705 N N . HIS A 1 96 ? -3.411 7.087 0.892 1.00 98.31 96 HIS A N 1
ATOM 706 C CA . HIS A 1 96 ? -3.678 5.687 1.211 1.00 98.31 96 HIS A CA 1
ATOM 707 C C . HIS A 1 96 ? -4.684 5.088 0.231 1.00 98.31 96 HIS A C 1
ATOM 709 O O . HIS A 1 96 ? -5.791 5.615 0.123 1.00 98.31 96 HIS A O 1
ATOM 715 N N . ASP A 1 97 ? -4.336 3.948 -0.355 1.00 97.94 97 ASP A N 1
ATOM 716 C 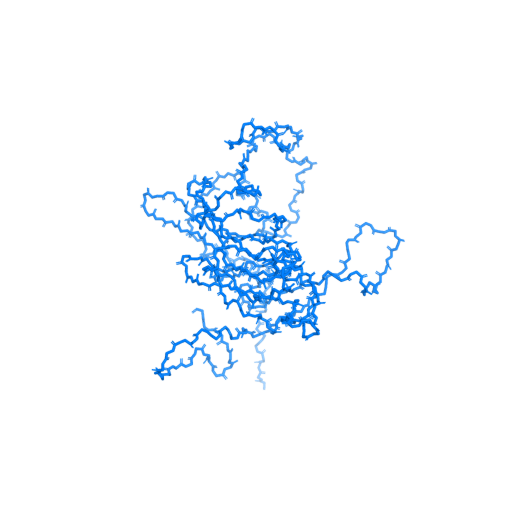CA . ASP A 1 97 ? -5.209 3.255 -1.300 1.00 97.94 97 ASP A CA 1
ATOM 717 C C . ASP A 1 97 ? -5.277 1.741 -1.005 1.00 97.94 97 ASP A C 1
ATOM 719 O O . ASP A 1 97 ? -5.303 1.329 0.165 1.00 97.94 97 ASP A O 1
ATOM 723 N N . GLY A 1 98 ? -5.340 0.902 -2.040 1.00 97.31 98 GLY A N 1
ATOM 724 C CA . GLY A 1 98 ? -5.608 -0.520 -1.970 1.00 97.31 98 GLY A CA 1
ATOM 725 C C . GLY A 1 98 ? -4.761 -1.243 -0.937 1.00 97.31 98 GLY A C 1
ATOM 726 O O . GLY A 1 98 ? -3.555 -1.032 -0.785 1.00 97.31 98 GLY A O 1
ATOM 727 N N . MET A 1 99 ? -5.421 -2.133 -0.202 1.00 98.31 99 MET A N 1
ATOM 728 C CA . MET A 1 99 ? -4.789 -2.869 0.879 1.00 98.31 99 MET A CA 1
ATOM 729 C C . MET A 1 99 ? -5.442 -4.221 1.121 1.00 98.31 99 MET A C 1
ATOM 731 O O . MET A 1 99 ? -6.644 -4.410 0.918 1.00 98.31 99 MET A O 1
ATOM 735 N N . ALA A 1 100 ? -4.659 -5.166 1.638 1.00 97.25 100 ALA A N 1
ATOM 736 C CA . ALA A 1 100 ? -5.175 -6.455 2.081 1.00 97.25 100 ALA A CA 1
ATOM 737 C C . ALA A 1 100 ? -4.339 -7.067 3.205 1.00 97.25 100 ALA A C 1
ATOM 739 O O . ALA A 1 100 ? -3.137 -6.835 3.317 1.00 97.25 100 ALA A O 1
ATOM 740 N N . VAL A 1 101 ? -4.975 -7.933 4.001 1.00 96.94 101 VAL A N 1
ATOM 741 C CA . VAL A 1 101 ? -4.287 -8.787 4.980 1.00 96.94 101 VAL A CA 1
ATOM 742 C C . VAL A 1 101 ? -3.492 -9.866 4.241 1.00 96.94 101 VAL A C 1
ATOM 744 O O . VAL A 1 101 ? -4.064 -10.808 3.688 1.00 96.94 101 VAL A O 1
ATOM 747 N N . VAL A 1 102 ? -2.165 -9.775 4.267 1.00 94.56 102 VAL A N 1
ATOM 748 C CA . VAL A 1 102 ? -1.266 -10.744 3.615 1.00 94.56 102 VAL A CA 1
ATOM 749 C C . VAL A 1 102 ? -0.832 -11.870 4.554 1.00 94.56 102 VAL A C 1
ATOM 751 O O . VAL A 1 102 ? -0.552 -12.980 4.099 1.00 94.56 102 VAL A O 1
ATOM 754 N N . SER A 1 103 ? -0.837 -11.628 5.870 1.00 93.62 103 SER A N 1
ATOM 755 C CA . SER A 1 103 ? -0.448 -12.615 6.884 1.00 93.62 103 SER A CA 1
ATOM 756 C C . SER A 1 103 ? -1.362 -12.572 8.101 1.00 93.62 103 SER A C 1
ATOM 758 O O . SER A 1 103 ? -1.727 -11.497 8.573 1.00 93.62 103 SER A O 1
ATOM 760 N N . VAL A 1 104 ? -1.672 -13.757 8.625 1.00 93.06 104 VAL A N 1
ATOM 761 C CA . VAL A 1 104 ? -2.351 -13.967 9.906 1.00 93.06 104 VAL A CA 1
ATOM 762 C C . VAL A 1 104 ? -1.548 -15.005 10.674 1.00 93.06 104 VAL A C 1
ATOM 764 O O . VAL A 1 104 ? -1.491 -16.162 10.260 1.00 93.06 104 VAL A O 1
ATOM 767 N N . ASP A 1 105 ? -0.927 -14.591 11.773 1.00 87.25 105 ASP A N 1
ATOM 768 C CA . ASP A 1 105 ? -0.174 -15.476 12.653 1.00 87.25 105 ASP A CA 1
ATOM 769 C C . ASP A 1 105 ? -0.978 -15.701 13.940 1.00 87.25 105 ASP A C 1
ATOM 771 O O . ASP A 1 105 ? -1.384 -14.754 14.618 1.00 87.25 105 ASP A O 1
ATOM 775 N N . VAL A 1 106 ? -1.210 -16.965 14.295 1.00 84.94 106 VAL A N 1
ATOM 776 C CA . VAL A 1 106 ? -1.887 -17.349 15.541 1.00 84.94 106 VAL A CA 1
ATOM 777 C C . VAL A 1 106 ? -0.888 -18.110 16.402 1.00 84.94 106 VAL A C 1
ATOM 779 O O . VAL A 1 106 ? -0.511 -19.236 16.082 1.00 84.94 106 VAL A O 1
ATOM 782 N N . ARG A 1 107 ? -0.434 -17.492 17.496 1.00 76.06 107 ARG A N 1
ATOM 783 C CA . ARG A 1 107 ? 0.459 -18.135 18.471 1.00 76.06 107 ARG A CA 1
ATOM 784 C C . ARG A 1 107 ? -0.360 -18.625 19.662 1.00 76.06 107 ARG A C 1
ATOM 786 O O . ARG A 1 107 ? -1.247 -17.918 20.129 1.00 76.06 107 ARG A O 1
ATOM 793 N N . GLN A 1 108 ? -0.064 -19.816 20.182 1.00 74.06 108 GLN A N 1
ATOM 794 C CA . GLN A 1 108 ? -0.755 -20.331 21.370 1.00 74.06 108 GLN A CA 1
ATOM 795 C C . GLN A 1 108 ? -0.602 -19.355 22.549 1.00 74.06 108 GLN A C 1
ATOM 797 O O . GLN A 1 108 ? 0.505 -18.933 22.871 1.00 74.06 108 GLN A O 1
ATOM 802 N N . GLY A 1 109 ? -1.720 -18.967 23.171 1.00 73.44 109 GLY A N 1
ATOM 803 C CA . GLY A 1 109 ? -1.741 -18.004 24.282 1.00 73.44 109 GLY A CA 1
ATOM 804 C C . GLY A 1 109 ? -1.646 -16.523 23.878 1.00 73.44 109 GLY A C 1
ATOM 805 O O . GLY A 1 109 ? -1.834 -15.650 24.727 1.00 73.44 109 GLY A O 1
ATOM 806 N N . ALA A 1 110 ? -1.426 -16.211 22.598 1.00 73.31 110 ALA A N 1
ATOM 807 C CA . ALA A 1 110 ? -1.567 -14.863 22.053 1.00 73.31 110 ALA A CA 1
ATOM 808 C C . ALA A 1 110 ? -2.789 -14.793 21.120 1.00 73.31 110 ALA A C 1
ATOM 810 O O . ALA A 1 110 ? -3.166 -15.773 20.483 1.00 73.31 110 ALA A O 1
ATOM 811 N N . GLY A 1 111 ? -3.448 -13.632 21.055 1.00 81.25 111 GLY A N 1
ATOM 812 C CA . GLY A 1 111 ? -4.481 -13.399 20.040 1.00 81.25 111 GLY A CA 1
ATOM 813 C C . GLY A 1 111 ? -3.871 -13.321 18.633 1.00 81.25 111 GLY A C 1
ATOM 814 O O . GLY A 1 111 ? -2.646 -13.297 18.510 1.00 81.25 111 GLY A O 1
ATOM 815 N N . PRO A 1 112 ? -4.700 -13.258 17.576 1.00 89.31 112 PRO A N 1
ATOM 816 C CA . PRO A 1 112 ? -4.203 -13.185 16.208 1.00 89.31 112 PRO A CA 1
ATOM 817 C C . PRO A 1 112 ? -3.367 -11.918 15.989 1.00 89.31 112 PRO A C 1
ATOM 819 O O . PRO A 1 112 ? -3.729 -10.829 16.457 1.00 89.31 112 PRO A O 1
ATOM 822 N N . GLU A 1 113 ? -2.269 -12.082 15.257 1.00 92.44 113 GLU A N 1
ATOM 823 C CA . GLU A 1 113 ? -1.454 -11.000 14.715 1.00 92.44 113 GLU A CA 1
ATOM 824 C C . GLU A 1 113 ? -1.693 -10.912 13.205 1.00 92.44 113 GLU A C 1
ATOM 826 O O . GLU A 1 113 ? -1.600 -11.916 12.496 1.00 92.44 113 GLU A O 1
ATOM 831 N N . LEU A 1 114 ? -2.026 -9.722 12.712 1.00 95.62 114 LEU A N 1
ATOM 832 C CA . LEU A 1 114 ? -2.312 -9.469 11.301 1.00 95.62 114 LEU A CA 1
ATOM 833 C C . LEU A 1 114 ? -1.241 -8.559 10.712 1.00 95.62 114 LEU A C 1
ATOM 835 O O . LEU A 1 114 ? -0.760 -7.639 11.376 1.00 95.62 114 LEU A O 1
ATOM 839 N N . VAL A 1 115 ? -0.925 -8.797 9.443 1.00 97.44 115 VAL A N 1
ATOM 840 C CA . VAL A 1 115 ? -0.128 -7.888 8.621 1.00 97.44 115 VAL A CA 1
ATOM 841 C C . VAL A 1 115 ? -0.940 -7.527 7.392 1.00 97.44 115 VAL A C 1
ATOM 843 O O . VAL A 1 115 ? -1.317 -8.421 6.627 1.00 97.44 115 VAL A O 1
ATOM 846 N N . LEU A 1 116 ? -1.208 -6.237 7.214 1.00 98.00 116 LEU A N 1
ATOM 847 C CA . LEU A 1 116 ? -1.747 -5.690 5.974 1.00 98.00 116 LEU A CA 1
ATOM 848 C C . LEU A 1 116 ? -0.615 -5.040 5.191 1.00 98.00 116 LEU A C 1
ATOM 850 O O . LEU A 1 116 ? 0.291 -4.489 5.803 1.00 98.00 116 LEU A O 1
ATOM 854 N N . ILE A 1 117 ? -0.685 -5.086 3.866 1.00 98.69 117 ILE A N 1
ATOM 855 C CA . ILE A 1 117 ? 0.091 -4.190 3.002 1.00 98.69 117 ILE A CA 1
ATOM 856 C C . ILE A 1 117 ? -0.883 -3.154 2.455 1.00 98.69 117 ILE A C 1
ATOM 858 O O . ILE A 1 117 ? -1.989 -3.533 2.064 1.00 98.69 117 ILE A O 1
ATOM 862 N N . ARG A 1 118 ? -0.489 -1.882 2.475 1.00 98.75 118 ARG A N 1
ATOM 863 C CA . ARG A 1 118 ? -1.266 -0.734 2.004 1.00 98.75 118 ARG A CA 1
ATOM 864 C C . ARG A 1 118 ? -0.471 0.043 0.968 1.00 98.75 118 ARG A C 1
ATOM 866 O O . ARG A 1 118 ? 0.704 0.320 1.201 1.00 98.75 118 ARG A O 1
ATOM 873 N N . ASN A 1 119 ? -1.123 0.406 -0.126 1.00 98.75 119 ASN A N 1
ATOM 874 C CA . ASN A 1 119 ? -0.565 1.259 -1.161 1.00 98.75 119 ASN A CA 1
ATOM 875 C C . ASN A 1 119 ? -0.600 2.744 -0.792 1.00 98.75 119 ASN A C 1
ATOM 877 O O . ASN A 1 119 ? -1.418 3.190 0.018 1.00 98.75 119 ASN A O 1
ATOM 881 N N . HIS A 1 120 ? 0.285 3.488 -1.442 1.00 98.50 120 HIS A N 1
ATOM 882 C CA . HIS A 1 120 ? 0.318 4.938 -1.440 1.00 98.50 120 HIS A CA 1
ATOM 883 C C . HIS A 1 120 ? 0.314 5.431 -2.888 1.00 98.50 120 HIS A C 1
ATOM 885 O O . HIS A 1 120 ? 1.295 5.250 -3.610 1.00 98.50 120 HIS A O 1
ATOM 891 N N . GLU A 1 121 ? -0.791 6.041 -3.310 1.00 97.25 121 GLU A N 1
ATOM 892 C CA . GLU A 1 121 ? -1.051 6.465 -4.690 1.00 97.25 121 GLU A CA 1
ATOM 893 C C . GLU A 1 121 ? -0.371 7.810 -5.007 1.00 97.25 121 GLU A C 1
ATOM 895 O O . GLU A 1 121 ? -0.971 8.791 -5.451 1.00 97.25 121 GLU A O 1
ATOM 900 N N . GLN A 1 122 ? 0.916 7.904 -4.693 1.00 96.00 122 GLN A N 1
ATOM 901 C CA . GLN A 1 122 ? 1.688 9.124 -4.870 1.00 96.00 122 GLN A CA 1
ATOM 902 C C . GLN A 1 122 ? 2.369 9.163 -6.239 1.00 96.00 122 GLN A C 1
ATOM 904 O O . GLN A 1 122 ? 2.903 8.170 -6.731 1.00 96.00 122 GLN A O 1
ATOM 909 N N . GLY A 1 123 ? 2.349 10.352 -6.843 1.00 92.50 123 GLY A N 1
ATOM 910 C CA . GLY A 1 123 ? 3.147 10.698 -8.014 1.00 92.50 123 GLY A CA 1
ATOM 911 C C . GLY A 1 123 ? 4.569 11.123 -7.607 1.00 92.50 123 GLY A C 1
ATOM 912 O O . GLY A 1 123 ? 5.194 10.473 -6.766 1.00 92.50 123 GLY A O 1
ATOM 913 N N . PRO A 1 124 ? 5.085 12.237 -8.155 1.00 92.12 124 PRO A N 1
ATOM 914 C CA . PRO A 1 124 ? 6.341 12.811 -7.688 1.00 92.12 124 PRO A CA 1
ATOM 915 C C . PRO A 1 124 ? 6.240 13.301 -6.237 1.00 92.12 124 PRO A C 1
ATOM 917 O O . PRO A 1 124 ? 5.419 14.170 -5.932 1.00 92.12 124 PRO A O 1
ATOM 920 N N . ALA A 1 125 ? 7.053 12.721 -5.359 1.00 92.31 125 ALA A N 1
ATOM 921 C CA . ALA A 1 125 ? 7.153 13.010 -3.928 1.00 92.31 125 ALA A CA 1
ATOM 922 C C . ALA A 1 125 ? 8.386 12.287 -3.352 1.00 92.31 125 ALA A C 1
ATOM 924 O O . ALA A 1 125 ? 8.995 11.468 -4.039 1.00 92.31 125 ALA A O 1
ATOM 925 N N . GLU A 1 126 ? 8.735 12.574 -2.097 1.00 92.50 126 GLU A N 1
ATOM 926 C CA . GLU A 1 126 ? 9.809 11.870 -1.388 1.00 92.50 126 GLU A CA 1
ATOM 927 C C . GLU A 1 126 ? 9.561 10.353 -1.384 1.00 92.50 126 GLU A C 1
ATOM 929 O O . GLU A 1 126 ? 8.452 9.888 -1.104 1.00 92.50 126 GLU A O 1
ATOM 934 N N . VAL A 1 127 ? 10.602 9.579 -1.695 1.00 95.19 127 VAL A N 1
ATOM 935 C CA . VAL A 1 127 ? 10.542 8.114 -1.683 1.00 95.19 127 VAL A CA 1
ATOM 936 C C . VAL A 1 127 ? 10.162 7.609 -0.288 1.00 95.19 127 VAL A C 1
ATOM 938 O O . VAL A 1 127 ? 10.744 8.005 0.719 1.00 95.19 127 VAL A O 1
ATOM 941 N N . ILE A 1 128 ? 9.198 6.687 -0.225 1.00 95.19 128 ILE A N 1
ATOM 942 C CA . ILE A 1 128 ? 8.703 6.132 1.040 1.00 95.19 128 ILE A CA 1
ATOM 943 C C . ILE A 1 128 ? 9.805 5.378 1.795 1.00 95.19 128 ILE A C 1
ATOM 945 O O . ILE A 1 128 ? 10.410 4.440 1.269 1.00 95.19 128 ILE A O 1
ATOM 949 N N . GLY A 1 129 ? 9.936 5.683 3.087 1.00 95.00 129 GLY A N 1
ATOM 950 C CA . GLY A 1 129 ? 10.765 4.941 4.034 1.00 95.00 129 GLY A CA 1
ATOM 951 C C . GLY A 1 129 ? 12.152 5.542 4.246 1.00 95.00 129 GLY A C 1
ATOM 952 O O . GLY A 1 129 ? 12.506 6.583 3.714 1.00 95.00 129 GLY A O 1
ATOM 953 N N . ASP A 1 130 ? 12.951 4.874 5.073 1.00 93.38 130 ASP A N 1
ATOM 954 C CA . ASP A 1 130 ? 14.297 5.294 5.495 1.00 93.38 130 ASP A CA 1
ATOM 955 C C . ASP A 1 130 ? 15.415 4.809 4.546 1.00 93.38 130 ASP A C 1
ATOM 957 O O . ASP A 1 130 ? 16.598 4.802 4.899 1.00 93.38 130 ASP A O 1
ATOM 961 N N . GLY A 1 131 ? 15.040 4.323 3.360 1.00 92.00 131 GLY A N 1
ATOM 962 C CA . GLY A 1 131 ? 15.940 3.682 2.402 1.00 92.00 131 GLY A CA 1
ATOM 963 C C . GLY A 1 131 ? 16.323 2.231 2.728 1.00 92.00 131 GLY A C 1
ATOM 964 O O . GLY A 1 131 ? 17.112 1.644 1.990 1.00 92.00 131 GLY A O 1
ATOM 965 N N . GLN A 1 132 ? 15.794 1.620 3.800 1.00 93.31 132 GLN A N 1
ATOM 966 C CA . GLN A 1 132 ? 15.998 0.186 4.073 1.00 93.31 132 GLN A CA 1
ATOM 967 C C . GLN A 1 132 ? 15.003 -0.706 3.327 1.00 93.31 132 GLN A C 1
ATOM 969 O O . GLN A 1 132 ? 15.313 -1.860 3.010 1.00 93.31 132 GLN A O 1
ATOM 974 N N . ALA A 1 133 ? 13.800 -0.196 3.053 1.00 96.00 133 ALA A N 1
ATOM 975 C CA . ALA A 1 133 ? 12.869 -0.870 2.162 1.00 96.00 133 ALA A CA 1
ATOM 976 C C . ALA A 1 133 ? 13.448 -0.902 0.734 1.00 96.00 133 ALA A C 1
ATOM 978 O O . ALA A 1 133 ? 14.109 0.049 0.323 1.00 96.00 133 ALA A O 1
ATOM 979 N N . PRO A 1 134 ? 13.208 -1.972 -0.043 1.00 97.88 134 PRO A N 1
ATOM 980 C CA . PRO A 1 134 ? 13.578 -2.001 -1.452 1.00 97.88 134 PRO A CA 1
ATOM 981 C C . PRO A 1 134 ? 13.007 -0.802 -2.209 1.00 97.88 134 PRO A C 1
ATOM 983 O O . PRO A 1 134 ? 11.825 -0.486 -2.061 1.00 97.88 134 PRO A O 1
ATOM 986 N N . ILE A 1 135 ? 13.840 -0.192 -3.047 1.00 97.81 135 ILE A N 1
ATOM 987 C CA . ILE A 1 135 ? 13.479 0.933 -3.909 1.00 97.81 135 ILE A CA 1
ATOM 988 C C . ILE A 1 135 ? 13.514 0.442 -5.355 1.00 97.81 135 ILE A C 1
ATOM 990 O O . ILE A 1 135 ? 14.519 -0.131 -5.784 1.00 97.81 135 ILE A O 1
ATOM 994 N N . TYR A 1 136 ? 12.407 0.605 -6.081 1.00 97.75 136 TYR A N 1
ATOM 995 C CA . TYR A 1 136 ? 12.347 0.254 -7.501 1.00 97.75 136 TYR A CA 1
ATOM 996 C C . TYR A 1 136 ? 13.114 1.267 -8.351 1.00 97.75 136 TYR A C 1
ATOM 998 O O . TYR A 1 136 ? 14.052 0.886 -9.059 1.00 97.75 136 TYR A O 1
ATOM 1006 N N . ASP A 1 137 ? 12.728 2.536 -8.252 1.00 95.38 137 ASP A N 1
ATOM 1007 C CA . ASP A 1 137 ? 13.377 3.654 -8.916 1.00 95.38 137 ASP A CA 1
ATOM 1008 C C . ASP A 1 137 ? 13.817 4.699 -7.884 1.00 95.38 137 ASP A C 1
ATOM 1010 O O . ASP A 1 137 ? 13.002 5.242 -7.140 1.00 95.38 137 ASP A O 1
ATOM 1014 N N . ASP A 1 138 ? 15.125 4.937 -7.815 1.00 90.44 138 ASP A N 1
ATOM 1015 C CA . ASP A 1 138 ? 15.772 5.947 -6.977 1.00 90.44 138 ASP A CA 1
ATOM 1016 C C . ASP A 1 138 ? 15.998 7.260 -7.743 1.00 90.44 138 ASP A C 1
ATOM 1018 O O . ASP A 1 138 ? 16.887 8.042 -7.403 1.00 90.44 138 ASP A O 1
ATOM 1022 N N . PHE A 1 139 ? 15.200 7.490 -8.792 1.00 88.75 139 PHE A N 1
ATOM 1023 C CA . PHE A 1 139 ? 15.213 8.707 -9.586 1.00 88.75 139 PHE A CA 1
ATOM 1024 C C . PHE A 1 139 ? 15.133 9.960 -8.704 1.00 88.75 139 PHE A C 1
ATOM 1026 O O . PHE A 1 139 ? 14.194 10.137 -7.936 1.00 88.75 139 PHE A O 1
ATOM 1033 N N . ASP A 1 140 ? 16.101 10.856 -8.878 1.00 84.31 140 ASP A N 1
ATOM 1034 C CA . ASP A 1 140 ? 16.138 12.200 -8.303 1.00 84.31 140 ASP A CA 1
ATOM 1035 C C . ASP A 1 140 ? 16.514 13.172 -9.422 1.00 84.31 140 ASP A C 1
ATOM 1037 O O . ASP A 1 140 ? 17.520 12.994 -10.121 1.00 84.31 140 ASP A O 1
ATOM 1041 N N . LEU A 1 141 ? 15.701 14.215 -9.597 1.00 82.75 141 LEU A N 1
ATOM 1042 C CA . LEU A 1 141 ? 15.978 15.275 -10.558 1.00 82.75 141 LEU A CA 1
ATOM 1043 C C . LEU A 1 141 ? 16.602 16.487 -9.864 1.00 82.75 141 LEU A C 1
ATOM 1045 O O . LEU A 1 141 ? 16.015 17.565 -9.855 1.00 82.75 141 LEU A O 1
ATOM 1049 N N . LEU A 1 142 ? 17.808 16.324 -9.315 1.00 78.56 142 LEU A N 1
ATOM 1050 C CA . LEU A 1 142 ? 18.629 17.404 -8.744 1.00 78.56 142 LEU A CA 1
ATOM 1051 C C . LEU A 1 142 ? 17.848 18.332 -7.785 1.00 78.56 142 LEU A C 1
ATOM 1053 O O . LEU A 1 142 ? 18.020 19.554 -7.833 1.00 78.56 142 LEU A O 1
ATOM 1057 N N . GLY A 1 143 ? 16.968 17.772 -6.948 1.00 73.31 143 GLY A N 1
ATOM 1058 C CA . GLY A 1 143 ? 16.138 18.539 -6.006 1.00 73.31 143 GLY A CA 1
ATOM 1059 C C . GLY A 1 143 ? 14.993 19.346 -6.637 1.00 73.31 143 GLY A C 1
ATOM 1060 O O . GLY A 1 143 ? 14.411 20.211 -5.985 1.00 73.31 143 GLY A O 1
ATOM 1061 N N . VAL A 1 144 ? 14.678 19.106 -7.914 1.00 78.00 144 VAL A N 1
ATOM 1062 C CA . VAL A 1 144 ? 13.450 19.590 -8.574 1.00 78.00 144 VAL A CA 1
ATOM 1063 C C . VAL A 1 144 ? 12.296 18.617 -8.339 1.00 78.00 144 VAL A C 1
ATOM 1065 O O . VAL A 1 144 ? 11.151 19.045 -8.212 1.00 78.00 144 VAL A O 1
ATOM 1068 N N . LEU A 1 145 ? 12.601 17.318 -8.290 1.00 80.81 145 LEU A N 1
ATOM 1069 C CA . LEU A 1 145 ? 11.673 16.253 -7.931 1.00 80.81 145 LEU A CA 1
ATOM 1070 C C . LEU A 1 145 ? 12.345 15.382 -6.875 1.00 80.81 145 LEU A C 1
ATOM 1072 O O . LEU A 1 145 ? 13.396 14.813 -7.156 1.00 80.81 145 LEU A O 1
ATOM 1076 N N . ASP A 1 146 ? 11.700 15.243 -5.717 1.00 83.38 146 ASP A N 1
ATOM 1077 C CA . ASP A 1 146 ? 12.187 14.459 -4.566 1.00 83.38 146 ASP A CA 1
ATOM 1078 C C . ASP A 1 146 ? 12.084 12.930 -4.775 1.00 83.38 146 ASP A C 1
ATOM 1080 O O . ASP A 1 146 ? 12.274 12.140 -3.850 1.00 83.38 146 ASP A O 1
ATOM 1084 N N . GLY A 1 147 ? 11.778 12.526 -6.010 1.00 90.62 147 GLY A N 1
ATOM 1085 C CA . GLY A 1 147 ? 11.646 11.155 -6.473 1.00 90.62 147 GLY A CA 1
ATOM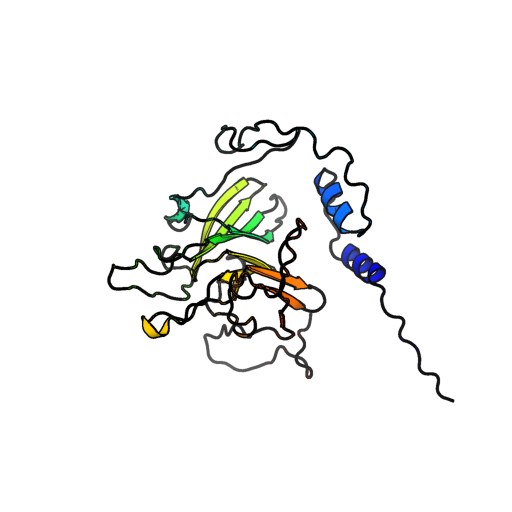 1086 C C . GLY A 1 147 ? 10.210 10.733 -6.738 1.00 90.62 147 GLY A C 1
ATOM 1087 O O . GLY A 1 147 ? 9.336 11.550 -7.055 1.00 90.62 147 GLY A O 1
ATOM 1088 N N . PHE A 1 148 ? 9.991 9.424 -6.673 1.00 94.88 148 PHE A N 1
ATOM 1089 C CA . PHE A 1 148 ? 8.686 8.802 -6.844 1.00 94.88 148 PHE A CA 1
ATOM 1090 C C . PHE A 1 148 ? 8.196 8.275 -5.498 1.00 94.88 148 PHE A C 1
ATOM 1092 O O . PHE A 1 148 ? 8.733 7.308 -4.952 1.00 94.88 148 PHE A O 1
ATOM 1099 N N . GLY A 1 149 ? 7.175 8.942 -4.960 1.00 94.38 149 GLY A N 1
ATOM 1100 C CA . GLY A 1 149 ? 6.662 8.667 -3.619 1.00 94.38 149 GLY A CA 1
ATOM 1101 C C . GLY A 1 149 ? 5.655 7.527 -3.569 1.00 94.38 149 GLY A C 1
ATOM 1102 O O . GLY A 1 149 ? 5.127 7.221 -2.506 1.00 94.38 149 GLY A O 1
ATOM 1103 N N . GLY A 1 150 ? 5.344 6.886 -4.696 1.00 97.06 150 GLY A N 1
ATOM 1104 C CA . GLY A 1 150 ? 4.530 5.681 -4.675 1.00 97.06 150 GLY A CA 1
ATOM 1105 C C . GLY A 1 150 ? 5.242 4.547 -3.935 1.00 97.06 150 GLY A C 1
ATOM 1106 O O . GLY A 1 150 ? 6.468 4.508 -3.772 1.00 97.06 150 GLY A O 1
ATOM 1107 N N . GLY A 1 151 ? 4.451 3.595 -3.458 1.00 98.12 151 GLY A N 1
ATOM 1108 C CA . GLY A 1 151 ? 4.971 2.421 -2.780 1.00 98.12 151 GLY A CA 1
ATOM 1109 C C . GLY A 1 151 ? 3.962 1.781 -1.854 1.00 98.12 151 GLY A C 1
ATOM 1110 O O . GLY A 1 151 ? 2.745 1.917 -2.006 1.00 98.12 151 GLY A O 1
ATOM 1111 N N . THR A 1 152 ? 4.486 1.039 -0.882 1.00 98.75 152 THR A N 1
ATOM 1112 C CA . THR A 1 152 ? 3.670 0.305 0.081 1.00 98.75 152 THR A CA 1
ATOM 1113 C C . THR A 1 152 ? 4.209 0.389 1.497 1.00 98.75 152 THR A C 1
ATOM 1115 O O . THR A 1 152 ? 5.420 0.450 1.723 1.00 98.75 152 THR A O 1
ATOM 1118 N N . THR A 1 153 ? 3.293 0.309 2.459 1.00 98.75 153 THR A N 1
ATOM 1119 C CA . THR A 1 153 ? 3.596 0.148 3.881 1.00 98.75 153 THR A CA 1
ATOM 1120 C C . THR A 1 153 ? 2.959 -1.125 4.430 1.00 98.75 153 THR A C 1
ATOM 1122 O O . THR A 1 153 ? 1.834 -1.487 4.076 1.00 98.75 153 THR A O 1
ATOM 1125 N N . ALA A 1 154 ? 3.659 -1.811 5.332 1.00 98.50 154 ALA A N 1
ATOM 1126 C CA . ALA A 1 154 ? 3.067 -2.844 6.166 1.00 98.50 154 ALA A CA 1
ATOM 1127 C C . ALA A 1 154 ? 2.406 -2.210 7.390 1.00 98.50 154 ALA A C 1
ATOM 1129 O O . ALA A 1 154 ? 3.017 -1.386 8.063 1.00 98.50 154 ALA A O 1
ATOM 1130 N N . LEU A 1 155 ? 1.192 -2.647 7.718 1.00 98.56 155 LEU A N 1
ATOM 1131 C CA . LEU A 1 155 ? 0.467 -2.287 8.934 1.00 98.56 155 LEU A CA 1
ATOM 1132 C C . LEU A 1 155 ? 0.338 -3.520 9.828 1.00 98.56 155 LEU A C 1
ATOM 1134 O O . LEU A 1 155 ? -0.139 -4.573 9.391 1.00 98.56 155 LEU A O 1
ATOM 1138 N N . PHE A 1 156 ? 0.727 -3.387 11.090 1.00 97.69 156 PHE A N 1
ATOM 1139 C CA . PHE A 1 156 ? 0.718 -4.470 12.065 1.00 97.69 156 PHE A CA 1
ATOM 1140 C C . PHE A 1 156 ? -0.452 -4.320 13.029 1.00 97.69 156 PHE A C 1
ATOM 1142 O O . PHE A 1 156 ? -0.681 -3.247 13.590 1.00 97.69 156 PHE A O 1
ATOM 1149 N N . PHE A 1 157 ? -1.164 -5.421 13.263 1.00 95.81 157 PHE A N 1
ATOM 1150 C CA . PHE A 1 157 ? -2.208 -5.486 14.279 1.00 95.81 157 PHE A CA 1
ATOM 1151 C C . PHE A 1 157 ? -1.981 -6.667 15.209 1.00 95.81 157 PHE A C 1
ATOM 1153 O O . PHE A 1 157 ? -1.714 -7.778 14.759 1.00 95.81 157 PHE A O 1
ATOM 1160 N N . GLY A 1 158 ? -2.171 -6.449 16.506 1.00 92.94 158 GLY A N 1
ATOM 1161 C CA . GLY A 1 158 ? -2.152 -7.488 17.529 1.00 92.94 158 GLY A CA 1
ATOM 1162 C C . GLY A 1 158 ? -3.420 -7.420 18.366 1.00 92.94 158 GLY A C 1
ATOM 1163 O O . GLY A 1 158 ? -3.781 -6.355 18.866 1.00 92.94 158 GLY A O 1
ATOM 1164 N N . ARG A 1 159 ? -4.124 -8.550 18.523 1.00 87.56 159 ARG A N 1
ATOM 1165 C CA . ARG A 1 159 ? -5.370 -8.622 19.322 1.00 87.56 159 ARG A CA 1
ATOM 1166 C C . ARG A 1 159 ? -6.418 -7.575 18.895 1.00 87.56 159 ARG A C 1
ATOM 1168 O O . ARG A 1 159 ? -7.132 -7.027 19.728 1.00 87.56 159 ARG A O 1
ATOM 1175 N N . GLY A 1 160 ? -6.487 -7.292 17.593 1.00 86.88 160 GLY A N 1
ATOM 1176 C CA . GLY A 1 160 ? -7.420 -6.325 17.007 1.00 86.88 160 GLY A CA 1
ATOM 1177 C C . GLY A 1 160 ? -7.006 -4.853 17.116 1.00 86.88 160 GLY A C 1
ATOM 1178 O O . GLY A 1 160 ? -7.749 -4.002 16.642 1.00 86.88 160 GLY A O 1
ATOM 1179 N N . ARG A 1 161 ? -5.839 -4.533 17.687 1.00 90.88 161 ARG A N 1
ATOM 1180 C CA . ARG A 1 161 ? -5.341 -3.153 17.821 1.00 90.88 161 ARG A CA 1
ATOM 1181 C C . ARG A 1 161 ? -4.170 -2.908 16.884 1.00 90.88 161 ARG A C 1
ATOM 1183 O O . ARG A 1 161 ? -3.358 -3.811 16.700 1.00 90.88 161 ARG A O 1
ATOM 1190 N N . PHE A 1 162 ? -4.084 -1.706 16.321 1.00 96.00 162 PHE A N 1
ATOM 1191 C CA . PHE A 1 162 ? -2.919 -1.266 15.553 1.00 96.00 162 PHE A CA 1
ATOM 1192 C C . PHE A 1 162 ? -1.687 -1.199 16.463 1.00 96.00 162 PHE A C 1
ATOM 1194 O O . PHE A 1 162 ? -1.766 -0.669 17.572 1.00 96.00 162 PHE A O 1
ATOM 1201 N N . THR A 1 163 ? -0.569 -1.771 16.020 1.00 95.88 163 THR A N 1
ATOM 1202 C CA . THR A 1 163 ? 0.676 -1.850 16.804 1.00 95.88 163 THR A CA 1
ATOM 1203 C C . THR A 1 163 ? 1.863 -1.168 16.136 1.00 95.88 163 THR A C 1
ATOM 1205 O O . THR A 1 163 ? 2.909 -1.061 16.766 1.00 95.88 163 THR A O 1
ATOM 1208 N N . GLY A 1 164 ? 1.725 -0.726 14.886 1.00 97.75 164 GLY A N 1
ATOM 1209 C CA . GLY A 1 164 ? 2.773 -0.019 14.156 1.00 97.75 164 GLY A CA 1
ATOM 1210 C C . GLY A 1 164 ? 2.693 -0.253 12.654 1.00 97.75 164 GLY A C 1
ATOM 1211 O O . GLY A 1 164 ? 1.885 -1.051 12.173 1.00 97.75 164 GLY A O 1
ATOM 1212 N N . SER A 1 165 ? 3.564 0.426 11.925 1.00 98.50 165 SER A N 1
ATOM 1213 C CA . SER A 1 165 ? 3.705 0.313 10.477 1.00 98.50 165 SER A CA 1
ATOM 1214 C C . SER A 1 165 ? 5.152 0.528 10.053 1.00 98.50 165 SER A C 1
ATOM 1216 O O . SER A 1 165 ? 5.942 1.035 10.841 1.00 98.50 165 SER A O 1
ATOM 1218 N N . GLN A 1 166 ? 5.510 0.127 8.839 1.00 98.44 166 GLN A N 1
ATOM 1219 C CA . GLN A 1 166 ? 6.824 0.392 8.241 1.00 98.44 166 GLN A CA 1
ATOM 1220 C C . GLN A 1 166 ? 6.722 0.387 6.714 1.00 98.44 166 GLN A C 1
ATOM 1222 O O . GLN A 1 166 ? 5.823 -0.262 6.169 1.00 98.44 166 GLN A O 1
ATOM 1227 N N . ALA A 1 167 ? 7.660 1.029 6.027 1.00 98.44 167 ALA A N 1
ATOM 1228 C CA . ALA A 1 167 ? 7.817 0.914 4.583 1.00 98.44 167 ALA A CA 1
ATOM 1229 C C . ALA A 1 167 ? 8.107 -0.539 4.148 1.00 98.44 167 ALA A C 1
ATOM 1231 O O . ALA A 1 167 ? 8.795 -1.300 4.838 1.00 98.44 167 ALA A O 1
ATOM 1232 N N . THR A 1 168 ? 7.570 -0.943 2.993 1.00 98.50 168 THR A N 1
ATOM 1233 C CA . THR A 1 168 ? 7.823 -2.268 2.392 1.00 98.50 168 THR A CA 1
ATOM 1234 C C . THR A 1 168 ? 8.297 -2.230 0.946 1.00 98.50 168 THR A C 1
ATOM 1236 O O . THR A 1 168 ? 8.969 -3.170 0.525 1.00 98.50 168 THR A O 1
ATOM 1239 N N . LEU A 1 169 ? 7.975 -1.176 0.200 1.00 98.69 169 LEU A N 1
ATOM 1240 C CA . LEU A 1 169 ? 8.459 -0.909 -1.156 1.00 98.69 169 LEU A CA 1
ATOM 1241 C C . LEU A 1 169 ? 8.371 0.601 -1.384 1.00 98.69 169 LEU A C 1
ATOM 1243 O O . LEU A 1 169 ? 7.332 1.171 -1.053 1.00 98.69 169 LEU A O 1
ATOM 1247 N N . GLY A 1 170 ? 9.411 1.210 -1.942 1.00 98.06 170 GLY A N 1
ATOM 1248 C CA . GLY A 1 170 ? 9.412 2.609 -2.377 1.00 98.06 170 GLY A CA 1
ATOM 1249 C C . GLY A 1 170 ? 9.857 2.753 -3.833 1.00 98.06 170 GLY A C 1
ATOM 1250 O O . GLY A 1 170 ? 10.287 1.779 -4.461 1.00 98.06 170 GLY A O 1
ATOM 1251 N N . GLY A 1 171 ? 9.765 3.969 -4.370 1.00 97.06 171 GLY A N 1
ATOM 1252 C CA . GLY A 1 171 ? 10.236 4.288 -5.720 1.00 97.06 171 GLY A CA 1
ATOM 1253 C C . GLY A 1 171 ? 9.358 3.713 -6.828 1.00 97.06 171 GLY A C 1
ATOM 1254 O O . GLY A 1 171 ? 9.830 3.533 -7.945 1.00 97.06 17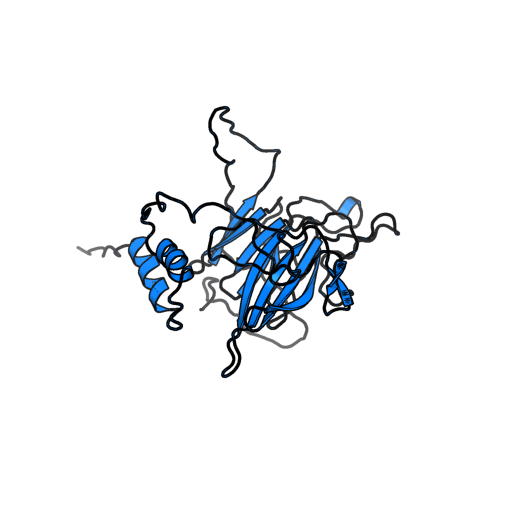1 GLY A O 1
ATOM 1255 N N . THR A 1 172 ? 8.111 3.356 -6.516 1.00 97.69 172 THR A N 1
ATOM 1256 C CA . THR A 1 172 ? 7.065 3.086 -7.513 1.00 97.69 172 THR A CA 1
ATOM 1257 C C . THR A 1 172 ? 6.187 4.328 -7.666 1.00 97.69 172 THR A C 1
ATOM 1259 O O . THR A 1 172 ? 6.405 5.327 -6.982 1.00 97.69 172 THR A O 1
ATOM 1262 N N . LEU A 1 173 ? 5.220 4.312 -8.578 1.00 96.44 173 LEU A N 1
ATOM 1263 C CA . LEU A 1 173 ? 4.479 5.509 -8.968 1.00 96.44 173 LEU A CA 1
ATOM 1264 C C . LEU A 1 173 ? 2.980 5.232 -9.104 1.00 96.44 173 LEU A C 1
ATOM 1266 O O . LEU A 1 173 ? 2.584 4.292 -9.783 1.00 96.44 173 LEU A O 1
ATOM 1270 N N . VAL A 1 174 ? 2.152 6.077 -8.481 1.00 97.00 174 VAL A N 1
ATOM 1271 C CA . VAL A 1 174 ? 0.678 5.998 -8.509 1.00 97.00 174 VAL A CA 1
ATOM 1272 C C . VAL A 1 174 ? 0.185 4.588 -8.160 1.00 97.00 174 VAL A C 1
ATOM 1274 O O . VAL A 1 174 ? -0.530 3.945 -8.922 1.00 97.00 174 VAL A O 1
ATOM 1277 N N . ASN A 1 175 ? 0.624 4.052 -7.015 1.00 98.38 175 ASN A N 1
ATOM 1278 C CA . ASN A 1 175 ? 0.149 2.748 -6.561 1.00 98.38 175 ASN A CA 1
ATOM 1279 C C . ASN A 1 175 ? -1.323 2.844 -6.144 1.00 98.38 175 ASN A C 1
ATOM 1281 O O . ASN A 1 175 ? -1.594 3.268 -5.021 1.00 98.38 175 ASN A O 1
ATOM 1285 N N . CYS A 1 176 ? -2.244 2.441 -7.017 1.00 95.56 176 CYS A N 1
ATOM 1286 C CA . CYS A 1 176 ? -3.681 2.536 -6.767 1.00 95.56 176 CYS A CA 1
ATOM 1287 C C . CYS A 1 176 ? -4.172 1.322 -5.964 1.00 95.56 176 CYS A C 1
ATOM 1289 O O . CYS A 1 176 ? -3.841 1.174 -4.782 1.00 95.56 176 CYS A O 1
ATOM 1291 N N . ALA A 1 177 ? -4.870 0.374 -6.591 1.00 95.06 177 ALA A N 1
ATOM 1292 C CA . ALA A 1 177 ? -5.312 -0.850 -5.943 1.00 95.06 177 ALA A CA 1
ATOM 1293 C C . ALA A 1 177 ? -4.329 -2.028 -6.138 1.00 95.06 177 ALA A C 1
ATOM 1295 O O . ALA A 1 177 ? -3.098 -1.903 -6.113 1.00 95.06 177 ALA A O 1
ATOM 1296 N N . GLY A 1 178 ? -4.860 -3.247 -6.173 1.00 95.44 178 GLY A N 1
ATOM 1297 C CA . GLY A 1 178 ? -4.025 -4.433 -6.252 1.00 95.44 178 GLY A CA 1
ATOM 1298 C C . GLY A 1 178 ? -4.745 -5.730 -5.950 1.00 95.44 178 GLY A C 1
ATOM 1299 O O . GLY A 1 178 ? -5.964 -5.841 -6.085 1.00 95.44 178 GLY A O 1
ATOM 1300 N N . GLY A 1 179 ? -3.966 -6.738 -5.563 1.00 94.12 179 GLY A N 1
ATOM 1301 C CA . GLY A 1 179 ? -4.462 -8.094 -5.373 1.00 94.12 179 GLY A CA 1
ATOM 1302 C C . GLY A 1 179 ? -3.723 -8.902 -4.327 1.00 94.12 179 GLY A C 1
ATOM 1303 O O . GLY A 1 179 ? -2.512 -9.093 -4.403 1.00 94.12 179 GLY A O 1
ATOM 1304 N N . ARG A 1 180 ? -4.453 -9.484 -3.373 1.00 95.81 180 ARG A N 1
ATOM 1305 C CA . ARG A 1 180 ? -3.870 -10.470 -2.458 1.00 95.81 180 ARG A CA 1
ATOM 1306 C C . ARG A 1 180 ? -3.631 -11.786 -3.193 1.00 95.81 180 ARG A C 1
ATOM 1308 O O . ARG A 1 180 ? -4.560 -12.373 -3.748 1.00 95.81 180 ARG A O 1
ATOM 1315 N N . THR A 1 181 ? -2.421 -12.321 -3.091 1.00 88.56 181 THR A N 1
ATOM 1316 C CA . THR A 1 181 ? -2.105 -13.645 -3.626 1.00 88.56 181 THR A CA 1
ATOM 1317 C C . THR A 1 181 ? -2.543 -14.769 -2.672 1.00 88.56 181 THR A C 1
ATOM 1319 O O . THR A 1 181 ? -2.566 -14.599 -1.444 1.00 88.56 181 THR A O 1
ATOM 1322 N N . PRO A 1 182 ? -2.848 -15.972 -3.190 1.00 87.38 182 PRO A N 1
ATOM 1323 C CA . PRO A 1 182 ? -3.136 -17.145 -2.365 1.00 87.38 182 PRO A CA 1
ATOM 1324 C C . PRO A 1 182 ? -1.990 -17.531 -1.418 1.00 87.38 182 PRO A C 1
ATOM 1326 O O . PRO A 1 182 ? -2.246 -18.064 -0.340 1.00 87.38 182 PRO A O 1
ATOM 1329 N N . TRP A 1 183 ? -0.742 -17.231 -1.790 1.00 86.50 183 TRP A N 1
ATOM 1330 C CA . TRP A 1 183 ? 0.464 -17.563 -1.02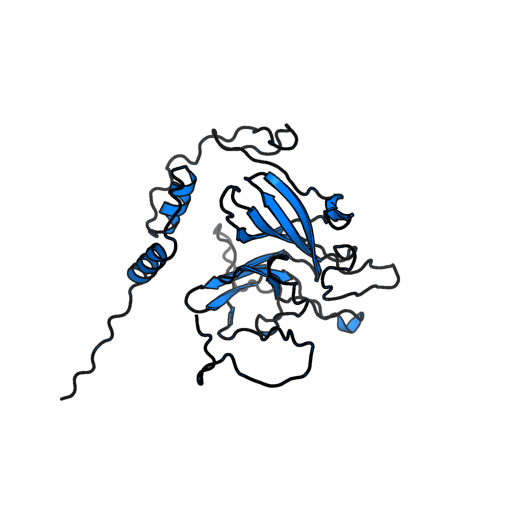3 1.00 86.50 183 TRP A CA 1
ATOM 1331 C C . TRP A 1 183 ? 0.882 -16.489 -0.002 1.00 86.50 183 TRP A C 1
ATOM 1333 O O . TRP A 1 183 ? 1.884 -16.658 0.692 1.00 86.50 183 TRP A O 1
ATOM 1343 N N . GLY A 1 184 ? 0.086 -15.430 0.177 1.00 87.00 184 GLY A N 1
ATOM 1344 C CA . GLY A 1 184 ? 0.260 -14.480 1.282 1.00 87.00 184 GLY A CA 1
ATOM 1345 C C . GLY A 1 184 ? 1.216 -13.325 0.984 1.00 87.00 184 GLY A C 1
ATOM 1346 O O . GLY A 1 184 ? 2.029 -12.958 1.836 1.00 87.00 184 GLY A O 1
ATOM 1347 N N . SER A 1 185 ? 1.096 -12.757 -0.214 1.00 94.06 185 SER A N 1
ATOM 1348 C CA . SER A 1 185 ? 1.688 -11.482 -0.631 1.00 94.06 185 SER A CA 1
ATOM 1349 C C . SER A 1 185 ? 0.613 -10.550 -1.203 1.00 94.06 185 SER A C 1
ATOM 1351 O O . SER A 1 185 ? -0.536 -10.951 -1.420 1.00 94.06 185 SER A O 1
ATOM 1353 N N . TRP A 1 186 ? 0.983 -9.292 -1.402 1.00 98.12 186 TRP A N 1
ATOM 1354 C CA . TRP A 1 186 ? 0.207 -8.266 -2.080 1.00 98.12 186 TRP A CA 1
ATOM 1355 C C . TRP A 1 186 ? 0.828 -7.977 -3.445 1.00 98.12 186 TRP A C 1
ATOM 1357 O O . TRP A 1 186 ? 2.045 -7.854 -3.554 1.00 98.12 186 TRP A O 1
ATOM 1367 N N . LEU A 1 187 ? -0.006 -7.893 -4.473 1.00 98.00 187 LEU A N 1
ATOM 1368 C CA . LEU A 1 187 ? 0.348 -7.369 -5.783 1.00 98.00 187 LEU A CA 1
ATOM 1369 C C . LEU A 1 187 ? -0.070 -5.904 -5.809 1.00 98.00 187 LEU A C 1
ATOM 1371 O O . LEU A 1 187 ? -1.266 -5.632 -5.867 1.00 98.00 187 LEU A O 1
ATOM 1375 N N . THR A 1 188 ? 0.891 -4.992 -5.712 1.00 98.56 188 THR A N 1
ATOM 1376 C CA . THR A 1 188 ? 0.639 -3.551 -5.850 1.00 98.56 188 THR A CA 1
ATOM 1377 C C . THR A 1 188 ? 0.717 -3.156 -7.320 1.00 98.56 188 THR A C 1
ATOM 1379 O O . THR A 1 188 ? 1.533 -3.721 -8.051 1.00 98.56 188 THR A O 1
ATOM 1382 N N . CYS A 1 189 ? -0.151 -2.245 -7.749 1.00 98.19 189 CYS A N 1
ATOM 1383 C CA . CYS A 1 189 ? -0.357 -1.885 -9.148 1.00 98.19 189 CYS A CA 1
ATOM 1384 C C . CYS A 1 189 ? -0.077 -0.404 -9.360 1.00 98.19 189 CYS A C 1
ATOM 1386 O O . CYS A 1 189 ? -0.646 0.413 -8.645 1.00 98.19 189 CYS A O 1
ATOM 1388 N N . GLU A 1 190 ? 0.794 -0.075 -10.309 1.00 98.00 190 GLU A N 1
ATOM 1389 C CA . GLU A 1 190 ? 0.986 1.303 -10.758 1.00 98.00 190 GLU A CA 1
ATOM 1390 C C . GLU A 1 190 ? -0.096 1.674 -11.785 1.00 98.00 190 GLU A C 1
ATOM 1392 O O . GLU A 1 190 ? -0.128 1.129 -12.891 1.00 98.00 190 GLU A O 1
ATOM 1397 N N . GLU A 1 191 ? -0.956 2.631 -11.445 1.00 94.50 191 GLU A N 1
ATOM 1398 C CA . GLU A 1 191 ? -2.004 3.169 -12.321 1.00 94.50 191 GLU A CA 1
ATOM 1399 C C . GLU A 1 191 ? -1.440 4.311 -13.189 1.00 94.50 191 GLU A C 1
ATOM 1401 O O . GLU A 1 191 ? -1.913 5.443 -13.221 1.00 94.50 191 GLU A O 1
ATOM 1406 N N . ILE A 1 192 ? -0.332 4.039 -13.875 1.00 93.25 192 ILE A N 1
ATOM 1407 C CA . ILE A 1 192 ? 0.316 5.011 -14.756 1.00 93.25 192 ILE A CA 1
ATOM 1408 C C . ILE A 1 192 ? 1.003 4.297 -15.913 1.00 93.25 192 ILE A C 1
ATOM 1410 O O . ILE A 1 192 ? 1.199 3.092 -15.916 1.00 93.25 192 ILE A O 1
ATOM 1414 N N . THR A 1 193 ? 1.359 5.032 -16.957 1.00 93.25 193 THR A N 1
ATOM 1415 C CA . THR A 1 193 ? 2.197 4.529 -18.044 1.00 93.25 193 THR A CA 1
ATOM 1416 C C . THR A 1 193 ? 3.243 5.592 -18.340 1.00 93.25 193 THR A C 1
ATOM 1418 O O . THR A 1 193 ? 2.960 6.597 -18.991 1.00 93.25 193 THR A O 1
ATOM 1421 N N . LEU A 1 194 ? 4.459 5.384 -17.843 1.00 93.00 194 LEU A N 1
ATOM 1422 C CA . LEU A 1 194 ? 5.582 6.303 -18.005 1.00 93.00 194 LEU A CA 1
ATOM 1423 C C . LEU A 1 194 ? 6.752 5.577 -18.663 1.00 93.00 194 LEU A C 1
ATOM 1425 O O . LEU A 1 194 ? 7.255 4.590 -18.140 1.00 93.00 194 LEU A O 1
ATOM 1429 N N . ARG A 1 195 ? 7.217 6.095 -19.803 1.00 94.31 195 ARG A N 1
ATOM 1430 C CA . ARG A 1 195 ? 8.499 5.699 -20.403 1.00 94.31 195 ARG A CA 1
ATOM 1431 C C . ARG A 1 195 ? 9.602 6.607 -19.864 1.00 94.31 195 ARG A C 1
ATOM 1433 O O . ARG A 1 195 ? 9.868 7.665 -20.439 1.00 94.31 195 ARG A O 1
ATOM 1440 N N . GLY A 1 196 ? 10.200 6.224 -18.739 1.00 88.75 196 GLY A N 1
ATOM 1441 C CA . GLY A 1 196 ? 11.081 7.093 -17.951 1.00 88.75 196 GLY A CA 1
ATOM 1442 C C . GLY A 1 196 ? 12.447 7.362 -18.579 1.00 88.75 196 GLY A C 1
ATOM 1443 O O . GLY A 1 196 ? 13.112 8.331 -18.210 1.00 88.75 196 GLY A O 1
ATOM 1444 N N . SER A 1 197 ? 12.847 6.588 -19.595 1.00 87.19 197 SER A N 1
ATOM 1445 C CA . SER A 1 197 ? 14.176 6.696 -20.215 1.00 87.19 197 SER A CA 1
ATOM 1446 C C . SER A 1 197 ? 14.513 8.098 -20.743 1.00 87.19 197 SER A C 1
ATOM 1448 O O . SER A 1 197 ? 15.684 8.444 -20.863 1.00 87.19 197 SER A O 1
ATOM 1450 N N . GLN A 1 198 ? 13.503 8.909 -21.079 1.00 82.25 198 GLN A N 1
ATOM 1451 C CA . GLN A 1 198 ? 13.690 10.281 -21.570 1.00 82.25 198 GLN A CA 1
ATOM 1452 C C . GLN A 1 198 ? 14.147 11.257 -20.481 1.00 82.25 198 GLN A C 1
ATOM 1454 O O . GLN A 1 198 ? 14.747 12.282 -20.797 1.00 82.25 198 GLN A O 1
ATOM 1459 N N . ILE A 1 199 ? 13.865 10.940 -19.219 1.00 85.44 199 ILE A N 1
ATOM 1460 C CA . ILE A 1 199 ? 14.209 11.766 -18.060 1.00 85.44 199 ILE A CA 1
ATOM 1461 C C . ILE A 1 199 ? 15.246 11.097 -17.153 1.00 85.44 199 ILE A C 1
ATOM 1463 O O . ILE A 1 199 ? 15.642 11.693 -16.165 1.00 85.44 199 ILE A O 1
ATOM 1467 N N . GLY A 1 200 ? 15.725 9.898 -17.504 1.00 88.44 200 GLY A N 1
ATOM 1468 C CA . GLY A 1 200 ? 16.668 9.127 -16.687 1.00 88.44 200 GLY A CA 1
ATOM 1469 C C . GLY A 1 200 ? 16.008 8.268 -15.604 1.00 88.44 200 GLY A C 1
ATOM 1470 O O . GLY A 1 200 ? 16.724 7.651 -14.825 1.00 88.44 200 GLY A O 1
ATOM 1471 N N . ALA A 1 201 ? 14.676 8.204 -15.591 1.00 93.44 201 ALA A N 1
ATOM 1472 C CA . ALA A 1 201 ? 13.888 7.308 -14.754 1.00 93.44 201 ALA A CA 1
ATOM 1473 C C . ALA A 1 201 ? 13.726 5.924 -15.407 1.00 93.44 201 ALA A C 1
ATOM 1475 O O . ALA A 1 201 ? 13.971 5.735 -16.608 1.00 93.44 201 ALA A O 1
ATOM 1476 N N . ARG A 1 202 ? 13.263 4.956 -14.623 1.00 95.69 202 ARG A N 1
ATOM 1477 C CA . ARG A 1 202 ? 12.772 3.662 -15.100 1.00 95.69 202 ARG A CA 1
ATOM 1478 C C . ARG A 1 202 ? 11.379 3.813 -15.707 1.00 95.69 202 ARG A C 1
ATOM 1480 O O . ARG A 1 202 ? 10.717 4.841 -15.592 1.00 95.69 202 ARG A O 1
ATOM 1487 N N . ASP A 1 203 ? 10.942 2.781 -16.414 1.00 96.50 203 ASP A N 1
ATOM 1488 C CA . ASP A 1 203 ? 9.570 2.729 -16.908 1.00 96.50 203 ASP A CA 1
ATOM 1489 C C . ASP A 1 203 ? 8.605 2.419 -15.750 1.00 96.50 203 ASP A C 1
ATOM 1491 O O . ASP A 1 203 ? 8.904 1.560 -14.931 1.00 96.50 203 ASP A O 1
ATOM 1495 N N . HIS A 1 204 ? 7.437 3.063 -15.707 1.00 96.94 204 HIS A N 1
ATOM 1496 C CA . HIS A 1 204 ? 6.382 2.793 -14.717 1.00 96.94 204 HIS A CA 1
ATOM 1497 C C . HIS A 1 204 ? 5.062 2.425 -15.393 1.00 96.94 204 HIS A C 1
ATOM 1499 O O . HIS A 1 204 ? 4.781 2.880 -16.505 1.00 96.94 204 HIS A O 1
ATOM 1505 N N . GLY A 1 205 ? 4.261 1.623 -14.702 1.00 95.94 205 GLY A N 1
ATOM 1506 C CA . GLY A 1 205 ? 3.044 0.980 -15.204 1.00 95.94 205 GLY A CA 1
ATOM 1507 C C . GLY A 1 205 ? 3.096 -0.532 -15.064 1.00 95.94 205 GLY A C 1
ATOM 1508 O O . GLY A 1 205 ? 2.741 -1.264 -15.992 1.00 95.94 205 GLY A O 1
ATOM 1509 N N . PHE A 1 206 ? 3.655 -0.997 -13.945 1.00 97.19 206 PHE A N 1
ATOM 1510 C CA . PHE A 1 206 ? 3.864 -2.407 -13.660 1.00 97.19 206 PHE A CA 1
ATOM 1511 C C . PHE A 1 206 ? 3.193 -2.843 -12.356 1.00 97.19 206 PHE A C 1
ATOM 1513 O O . PHE A 1 206 ? 2.819 -2.051 -11.491 1.00 97.19 206 PHE A O 1
ATOM 1520 N N . VAL A 1 207 ? 3.116 -4.163 -12.191 1.00 97.44 207 VAL A N 1
ATOM 1521 C CA . VAL A 1 207 ? 2.718 -4.809 -10.940 1.00 97.44 207 VAL A CA 1
ATOM 1522 C C . VAL A 1 207 ? 3.957 -5.275 -10.178 1.00 97.44 207 VAL A C 1
ATOM 1524 O O . VAL A 1 207 ? 4.881 -5.829 -10.774 1.00 97.44 207 VAL A O 1
ATOM 1527 N N . PHE A 1 208 ? 3.960 -5.132 -8.852 1.00 98.38 208 PHE A N 1
ATOM 1528 C CA . PHE A 1 208 ? 5.045 -5.593 -7.980 1.00 98.38 208 PHE A CA 1
ATOM 1529 C C . PHE A 1 208 ? 4.525 -6.518 -6.884 1.00 98.38 208 PHE A C 1
ATOM 1531 O O . PHE A 1 208 ? 3.450 -6.311 -6.324 1.00 98.38 208 PHE A O 1
ATOM 1538 N N . GLU A 1 209 ? 5.316 -7.531 -6.528 1.00 97.00 209 GLU A N 1
ATOM 1539 C CA . GLU A 1 209 ? 4.991 -8.438 -5.427 1.00 97.00 209 GLU A CA 1
ATOM 1540 C C . GLU A 1 209 ? 5.644 -7.999 -4.107 1.00 97.00 209 GLU A C 1
ATOM 1542 O O . GLU A 1 209 ? 6.873 -7.916 -3.991 1.00 97.00 209 GLU A O 1
ATOM 1547 N N . VAL A 1 210 ? 4.798 -7.799 -3.093 1.00 98.19 210 VAL A N 1
ATOM 1548 C CA . VAL A 1 210 ? 5.150 -7.380 -1.734 1.00 98.19 210 VAL A CA 1
ATOM 1549 C C . VAL A 1 210 ? 4.690 -8.455 -0.735 1.00 98.19 210 VAL A C 1
ATOM 1551 O O . VAL A 1 210 ? 3.500 -8.554 -0.421 1.00 98.19 210 VAL A O 1
ATOM 1554 N N . PRO A 1 211 ? 5.585 -9.325 -0.236 1.00 96.19 211 PRO A N 1
ATOM 1555 C CA . PRO A 1 211 ? 5.238 -10.281 0.809 1.00 96.19 211 PRO A CA 1
ATOM 1556 C C . PRO A 1 211 ? 5.063 -9.581 2.162 1.00 96.19 211 PRO A C 1
ATOM 1558 O O . PRO A 1 211 ? 5.463 -8.438 2.360 1.00 96.19 211 PRO A O 1
ATOM 1561 N N . SER A 1 212 ? 4.522 -10.306 3.143 1.00 95.00 212 SER A N 1
ATOM 1562 C CA . SER A 1 212 ? 4.644 -9.875 4.539 1.00 95.00 212 SER A CA 1
ATOM 1563 C C . SER A 1 212 ? 6.128 -9.711 4.913 1.00 95.00 212 SER A C 1
ATOM 1565 O O . SER A 1 212 ? 6.881 -10.669 4.698 1.00 95.00 212 SER A O 1
ATOM 1567 N N . PRO A 1 213 ? 6.548 -8.604 5.564 1.00 94.25 213 PRO A N 1
ATOM 1568 C CA . PRO A 1 213 ? 7.927 -8.411 6.031 1.00 94.25 213 PRO A CA 1
ATOM 1569 C C . PRO A 1 213 ? 8.397 -9.489 7.022 1.00 94.25 213 PRO A C 1
ATOM 1571 O O . PRO A 1 213 ? 9.588 -9.663 7.249 1.00 94.25 213 PRO A O 1
ATOM 1574 N N . ARG A 1 214 ? 7.472 -10.274 7.592 1.00 90.44 214 ARG A N 1
ATOM 1575 C CA . ARG A 1 214 ? 7.792 -11.441 8.436 1.00 90.44 214 ARG A CA 1
ATOM 1576 C C . ARG A 1 214 ? 8.237 -12.672 7.643 1.00 90.44 214 ARG A C 1
ATOM 1578 O O . ARG A 1 214 ? 8.736 -13.626 8.231 1.00 90.44 214 ARG A O 1
ATOM 1585 N N . ARG A 1 215 ? 7.967 -12.698 6.337 1.00 89.00 215 ARG A N 1
ATOM 1586 C CA . ARG A 1 215 ? 8.168 -13.853 5.447 1.00 89.00 215 ARG A CA 1
ATOM 1587 C C . ARG A 1 215 ? 9.172 -13.573 4.335 1.00 89.00 215 ARG A C 1
ATOM 1589 O O . ARG A 1 215 ? 9.729 -14.518 3.788 1.00 89.00 215 ARG A O 1
ATOM 1596 N N . GLY A 1 216 ? 9.394 -12.308 3.998 1.00 92.25 216 GLY A N 1
ATOM 1597 C CA . GLY A 1 216 ? 10.347 -11.912 2.976 1.00 92.25 216 GLY A CA 1
ATOM 1598 C C . GLY A 1 216 ? 10.376 -10.407 2.773 1.00 92.25 216 GLY A C 1
ATOM 1599 O O . GLY A 1 216 ? 9.704 -9.657 3.472 1.00 92.25 216 GLY A O 1
ATOM 1600 N N . VAL A 1 217 ? 11.156 -9.995 1.785 1.00 94.56 217 VAL A N 1
ATOM 1601 C CA . VAL A 1 217 ? 11.348 -8.602 1.382 1.00 94.56 217 VAL A CA 1
ATOM 1602 C C . VAL A 1 217 ? 10.686 -8.407 0.013 1.00 94.56 217 VAL A C 1
ATOM 1604 O O . VAL A 1 217 ? 10.631 -9.360 -0.772 1.00 94.56 217 VAL A O 1
ATOM 1607 N N . ALA A 1 218 ? 10.138 -7.219 -0.262 1.00 95.56 218 ALA A N 1
ATOM 1608 C CA . ALA A 1 218 ? 9.583 -6.908 -1.580 1.00 95.56 218 ALA A CA 1
ATOM 1609 C C . ALA A 1 218 ? 10.648 -7.072 -2.668 1.00 95.56 218 ALA A C 1
ATOM 1611 O O . ALA A 1 218 ? 11.838 -6.872 -2.433 1.00 95.56 218 ALA A O 1
ATOM 1612 N N . SER A 1 219 ? 10.226 -7.471 -3.864 1.00 84.19 219 SER A N 1
ATOM 1613 C CA . SER A 1 219 ? 11.192 -7.748 -4.930 1.00 84.19 219 SER A CA 1
ATOM 1614 C C . SER A 1 219 ? 11.820 -6.486 -5.526 1.00 84.19 219 SER A C 1
ATOM 1616 O O . SER A 1 219 ? 12.936 -6.587 -6.021 1.00 84.19 219 SER A O 1
ATOM 1618 N N . ALA A 1 220 ? 11.121 -5.339 -5.504 1.00 94.31 220 ALA A N 1
ATOM 1619 C CA . ALA A 1 220 ? 11.465 -4.135 -6.282 1.00 94.31 220 ALA A CA 1
ATOM 1620 C C . ALA A 1 220 ? 11.813 -4.443 -7.753 1.00 94.31 220 ALA A C 1
ATOM 1622 O O . ALA A 1 220 ? 12.588 -3.743 -8.397 1.00 94.31 220 ALA A O 1
ATOM 1623 N N . VAL A 1 221 ? 11.248 -5.529 -8.284 1.00 95.38 221 VAL A N 1
ATOM 1624 C CA . VAL A 1 221 ? 11.398 -5.954 -9.672 1.00 95.38 221 VAL A CA 1
ATOM 1625 C C . VAL A 1 221 ? 9.990 -6.041 -10.249 1.00 95.38 221 VAL A C 1
ATOM 1627 O O . VAL A 1 221 ? 9.157 -6.748 -9.668 1.00 95.38 221 VAL A O 1
ATOM 1630 N N . PRO A 1 222 ? 9.707 -5.337 -11.355 1.00 95.31 222 PRO A N 1
ATOM 1631 C CA . PRO A 1 222 ? 8.390 -5.349 -11.956 1.00 95.31 222 PRO A CA 1
ATOM 1632 C C . PRO A 1 222 ? 8.059 -6.743 -12.476 1.00 95.31 222 PRO A C 1
ATOM 1634 O O . PRO A 1 222 ? 8.909 -7.493 -12.967 1.00 95.31 222 PRO A O 1
ATOM 1637 N N . ILE A 1 223 ? 6.784 -7.086 -12.388 1.00 92.38 223 ILE A N 1
ATOM 1638 C CA . ILE A 1 223 ? 6.228 -8.275 -13.001 1.00 92.38 223 ILE A CA 1
ATOM 1639 C C . ILE A 1 223 ? 5.861 -7.936 -14.449 1.00 92.38 223 ILE A C 1
ATOM 1641 O O . ILE A 1 223 ? 4.713 -7.654 -14.770 1.00 92.38 223 ILE A O 1
ATOM 1645 N N . GLU A 1 224 ? 6.846 -7.971 -15.340 1.00 88.56 224 GLU A N 1
ATOM 1646 C CA . GLU A 1 224 ? 6.649 -7.594 -16.750 1.00 88.56 224 GLU A CA 1
ATOM 1647 C C . GLU A 1 224 ? 5.633 -8.494 -17.475 1.00 88.56 224 GLU A C 1
ATOM 1649 O O . GLU A 1 224 ? 4.876 -8.024 -18.323 1.00 88.56 224 GLU A O 1
ATOM 1654 N N . ASP A 1 225 ? 5.539 -9.774 -17.088 1.00 84.50 225 ASP A N 1
ATOM 1655 C CA . ASP A 1 225 ? 4.528 -10.701 -17.617 1.00 84.50 225 ASP A CA 1
ATOM 1656 C C . ASP A 1 225 ? 3.087 -10.225 -17.325 1.00 84.50 225 ASP A C 1
ATOM 1658 O O . ASP A 1 225 ? 2.159 -10.688 -17.983 1.00 84.50 225 ASP A O 1
ATOM 1662 N N . MET A 1 226 ? 2.886 -9.309 -16.361 1.00 86.00 226 MET A N 1
ATOM 1663 C CA . MET A 1 226 ? 1.595 -8.670 -16.057 1.00 86.00 226 MET A CA 1
ATOM 1664 C C . MET A 1 226 ? 1.232 -7.490 -16.960 1.00 86.00 226 MET A C 1
ATOM 1666 O O . MET A 1 226 ? 0.159 -6.905 -16.804 1.00 86.00 226 MET A O 1
ATOM 1670 N N . GLY A 1 227 ? 2.057 -7.224 -17.970 1.00 87.44 227 GLY A N 1
ATOM 1671 C CA . GLY A 1 227 ? 1.836 -6.172 -18.948 1.00 87.44 227 GLY A CA 1
ATOM 1672 C C . GLY A 1 227 ? 2.350 -4.819 -18.474 1.00 87.44 227 GLY A C 1
ATOM 1673 O O . GLY A 1 227 ? 2.864 -4.677 -17.368 1.00 87.44 227 GLY A O 1
ATOM 1674 N N . PHE A 1 228 ? 2.211 -3.837 -19.359 1.00 91.00 228 PHE A N 1
ATOM 1675 C CA . PHE A 1 228 ? 2.595 -2.449 -19.138 1.00 91.00 228 PHE A CA 1
ATOM 1676 C C . PHE A 1 228 ? 1.400 -1.560 -19.486 1.00 91.00 228 PHE A C 1
ATOM 1678 O O . PHE A 1 228 ? 1.119 -1.368 -20.672 1.00 91.00 228 PHE A O 1
ATOM 1685 N N . MET A 1 229 ? 0.656 -1.123 -18.471 1.00 89.88 229 MET A N 1
ATOM 1686 C CA . MET A 1 229 ? -0.611 -0.390 -18.599 1.00 89.88 229 MET A CA 1
ATOM 1687 C C . MET A 1 229 ? -0.948 0.325 -17.281 1.00 89.88 229 MET A C 1
ATOM 1689 O O . MET A 1 229 ? -0.215 0.187 -16.310 1.00 89.88 229 MET A O 1
ATOM 1693 N N . GLN A 1 230 ? -2.050 1.077 -17.242 1.00 91.69 230 GLN A N 1
ATOM 1694 C CA . GLN A 1 230 ? -2.557 1.709 -16.017 1.00 91.69 230 GLN A CA 1
ATOM 1695 C C . GLN A 1 230 ? -3.278 0.662 -15.160 1.00 91.69 230 GLN A C 1
ATOM 1697 O O . GLN A 1 230 ? -4.488 0.477 -15.287 1.00 91.69 230 GLN A O 1
ATOM 1702 N N . HIS A 1 231 ? -2.527 -0.109 -14.367 1.00 93.19 231 HIS A N 1
ATOM 1703 C CA . HIS A 1 231 ? -3.083 -1.208 -13.579 1.00 93.19 231 HIS A CA 1
ATOM 1704 C C . HIS A 1 231 ? -3.870 -0.687 -12.381 1.00 93.19 231 HIS A C 1
ATOM 1706 O O . HIS A 1 231 ? -3.312 -0.031 -11.509 1.00 93.19 231 HIS A O 1
ATOM 1712 N N . GLU A 1 232 ? -5.128 -1.102 -12.287 1.00 92.25 232 GLU A N 1
ATOM 1713 C CA . GLU A 1 232 ? -5.986 -0.764 -11.153 1.00 92.25 232 GLU A CA 1
ATOM 1714 C C . GLU A 1 232 ? -5.929 -1.882 -10.093 1.00 92.25 232 GLU A C 1
ATOM 1716 O O . GLU A 1 232 ? -5.259 -1.767 -9.067 1.00 92.25 232 GLU A O 1
ATOM 1721 N N . ALA A 1 233 ? -6.539 -3.043 -10.355 1.00 90.38 233 ALA A N 1
ATOM 1722 C CA . ALA A 1 233 ? -6.617 -4.151 -9.405 1.00 90.38 233 ALA A CA 1
ATOM 1723 C C . ALA A 1 233 ? -6.234 -5.501 -10.023 1.00 90.38 233 ALA A C 1
ATOM 1725 O O . ALA A 1 233 ? -6.272 -5.703 -11.239 1.00 90.38 233 ALA A O 1
ATOM 1726 N N . VAL A 1 234 ? -5.915 -6.470 -9.155 1.00 88.00 234 VAL A N 1
ATOM 1727 C CA . VAL A 1 234 ? -5.621 -7.854 -9.553 1.00 88.00 234 VAL A CA 1
ATOM 1728 C C . VAL A 1 234 ? -6.419 -8.838 -8.706 1.00 88.00 234 VAL A C 1
ATOM 1730 O O . VAL A 1 234 ? -6.364 -8.828 -7.480 1.00 88.00 234 VAL A O 1
ATOM 1733 N N . ALA A 1 235 ? -7.107 -9.776 -9.349 1.00 88.88 235 ALA A N 1
ATOM 1734 C CA . ALA A 1 235 ? -7.688 -10.936 -8.680 1.00 88.88 235 ALA A CA 1
ATOM 1735 C C . ALA A 1 235 ? -6.953 -12.209 -9.106 1.00 88.88 235 ALA A C 1
ATOM 1737 O O . ALA A 1 235 ? -6.830 -12.491 -10.293 1.00 88.88 235 ALA A O 1
ATOM 1738 N N . VAL A 1 236 ? -6.478 -13.002 -8.143 1.00 80.50 236 VAL A N 1
ATOM 1739 C CA . VAL A 1 236 ? -5.789 -14.271 -8.423 1.00 80.50 236 VAL A CA 1
ATOM 1740 C C . VAL A 1 236 ? -6.700 -15.442 -8.071 1.00 80.50 236 VAL A C 1
ATOM 1742 O O . VAL A 1 236 ? -7.106 -15.588 -6.917 1.00 80.50 236 VAL A O 1
ATOM 1745 N N . ASP A 1 237 ? -6.993 -16.308 -9.042 1.00 81.44 237 ASP A N 1
ATOM 1746 C CA . ASP A 1 237 ? -7.715 -17.556 -8.793 1.00 81.44 237 ASP A CA 1
ATOM 1747 C C . ASP A 1 237 ? -6.791 -18.557 -8.072 1.00 81.44 237 ASP A C 1
ATOM 1749 O O . ASP A 1 237 ? -5.820 -19.037 -8.666 1.00 81.44 237 ASP A O 1
ATOM 1753 N N . PRO A 1 238 ? -7.086 -18.945 -6.815 1.00 80.94 238 PRO A N 1
ATOM 1754 C CA . PRO A 1 238 ? -6.239 -19.853 -6.048 1.00 80.94 238 PRO A CA 1
ATOM 1755 C C . PRO A 1 238 ? -6.148 -21.268 -6.621 1.00 80.94 238 PRO A C 1
ATOM 1757 O O . PRO A 1 238 ? -5.258 -22.018 -6.225 1.00 80.94 238 PRO A O 1
ATOM 1760 N N . ARG A 1 239 ? -7.059 -21.672 -7.513 1.00 77.56 239 ARG A N 1
ATOM 1761 C CA . ARG A 1 239 ? -7.065 -23.027 -8.079 1.00 77.56 239 ARG A CA 1
ATOM 1762 C C . ARG A 1 239 ? -6.279 -23.151 -9.370 1.00 77.56 239 ARG A C 1
ATOM 1764 O O . ARG A 1 239 ? -5.687 -24.201 -9.607 1.00 77.56 239 ARG A O 1
ATOM 1771 N N . THR A 1 240 ? -6.320 -22.127 -10.212 1.00 77.50 240 THR A N 1
ATOM 1772 C CA . THR A 1 240 ? -5.637 -22.126 -11.514 1.00 77.50 240 THR A CA 1
ATOM 1773 C C . THR A 1 240 ? -4.337 -21.329 -11.487 1.00 77.50 240 THR A C 1
ATOM 1775 O O . THR A 1 240 ? -3.445 -21.608 -12.283 1.00 77.50 240 THR A O 1
ATOM 1778 N N . GLY A 1 241 ? -4.212 -20.369 -10.567 1.00 73.81 241 GLY A N 1
ATOM 1779 C CA . GLY A 1 241 ? -3.127 -19.394 -10.543 1.00 73.81 241 GLY A CA 1
ATOM 1780 C C . GLY A 1 241 ? -3.300 -18.259 -11.554 1.00 73.81 241 GLY A C 1
ATOM 1781 O O . GLY A 1 241 ? -2.380 -17.460 -11.701 1.00 73.81 241 GLY A O 1
ATOM 1782 N N . PHE A 1 242 ? -4.440 -18.174 -12.251 1.00 80.44 242 PHE A N 1
ATOM 1783 C CA . PHE A 1 242 ? -4.702 -17.077 -13.180 1.00 80.44 242 PHE A CA 1
ATOM 1784 C C . PHE A 1 242 ? -4.876 -15.762 -12.430 1.00 80.44 242 PHE A C 1
ATOM 1786 O O . PHE A 1 242 ? -5.665 -15.678 -11.488 1.00 80.44 242 PHE A O 1
ATOM 1793 N N . ALA A 1 243 ? -4.143 -14.748 -12.877 1.00 79.06 243 ALA A N 1
ATOM 1794 C CA . ALA A 1 243 ? -4.352 -13.364 -12.490 1.00 79.06 243 ALA A CA 1
ATOM 1795 C C . ALA A 1 243 ? -5.314 -12.703 -13.481 1.00 79.06 243 ALA A C 1
ATOM 1797 O O . ALA A 1 243 ? -5.200 -12.927 -14.682 1.00 79.06 243 ALA A O 1
ATOM 1798 N N . TYR A 1 244 ? -6.240 -11.912 -12.958 1.00 83.62 244 TYR A N 1
ATOM 1799 C CA . TYR A 1 244 ? -7.211 -11.106 -13.681 1.00 83.62 244 TYR A CA 1
ATOM 1800 C C . TYR A 1 244 ? -6.927 -9.654 -13.328 1.00 83.62 244 TYR A C 1
ATOM 1802 O O . TYR A 1 244 ? -7.141 -9.266 -12.180 1.00 83.62 244 TYR A O 1
ATOM 1810 N N . LEU A 1 245 ? -6.395 -8.899 -14.282 1.00 85.38 245 LEU A N 1
ATOM 1811 C CA . LEU A 1 245 ? -6.018 -7.501 -14.088 1.00 85.38 245 LEU A CA 1
ATOM 1812 C C . LEU A 1 245 ? -7.104 -6.580 -14.633 1.00 85.38 245 LEU A C 1
ATOM 1814 O O . LEU A 1 245 ? -7.848 -6.993 -15.521 1.00 85.38 245 LEU A O 1
ATOM 1818 N N . THR A 1 246 ? -7.183 -5.367 -14.100 1.00 85.00 246 THR A N 1
ATOM 1819 C CA . THR A 1 246 ? -8.035 -4.294 -14.613 1.00 85.00 246 THR A CA 1
ATOM 1820 C C . THR A 1 246 ? -7.159 -3.124 -15.056 1.00 85.00 246 THR A C 1
ATOM 1822 O O . THR A 1 246 ? -6.104 -2.890 -14.467 1.00 85.00 246 THR A O 1
ATOM 1825 N N . GLU A 1 247 ? -7.581 -2.422 -16.105 1.00 86.19 247 GLU A N 1
ATOM 1826 C CA . GLU A 1 247 ? -6.913 -1.222 -16.614 1.00 86.19 247 GLU A CA 1
ATOM 1827 C C . GLU A 1 247 ? -7.866 -0.035 -16.467 1.00 86.19 247 GLU A C 1
ATOM 1829 O O . GLU A 1 247 ? -8.991 -0.118 -16.971 1.00 86.19 247 GLU A O 1
ATOM 1834 N N . ASP A 1 248 ? -7.429 1.036 -15.800 1.00 81.62 248 ASP A N 1
ATOM 1835 C CA . ASP A 1 248 ? -8.175 2.296 -15.733 1.00 81.62 248 ASP A CA 1
ATOM 1836 C C . ASP A 1 248 ? -7.547 3.321 -16.685 1.00 81.62 248 ASP A C 1
ATOM 1838 O O . ASP A 1 248 ? -6.628 4.071 -16.370 1.00 81.62 248 ASP A O 1
ATOM 1842 N N . ASN A 1 249 ? -7.992 3.275 -17.940 1.00 75.31 249 ASN A N 1
ATOM 1843 C CA . ASN A 1 249 ? -7.514 4.165 -18.986 1.00 75.31 249 ASN A CA 1
ATOM 1844 C C . ASN A 1 249 ? -8.696 4.917 -19.597 1.00 75.31 249 ASN A C 1
ATOM 1846 O O . ASN A 1 249 ? -9.471 4.375 -20.390 1.00 75.31 249 ASN A O 1
ATOM 1850 N N . ALA A 1 250 ? -8.809 6.203 -19.264 1.00 59.88 250 ALA A N 1
ATOM 1851 C CA . ALA A 1 250 ? -9.867 7.076 -19.766 1.00 59.88 250 ALA A CA 1
ATOM 1852 C C . ALA A 1 250 ? -9.832 7.294 -21.301 1.00 59.88 250 ALA A C 1
ATOM 1854 O O . ALA A 1 250 ? -10.807 7.793 -21.864 1.00 59.88 250 ALA A O 1
ATOM 1855 N N . GLY A 1 251 ? -8.737 6.937 -21.990 1.00 45.53 251 GLY A N 1
ATOM 1856 C CA . GLY A 1 251 ? -8.497 7.248 -23.406 1.00 45.53 251 GLY A CA 1
ATOM 1857 C C . GLY A 1 251 ? -9.008 6.239 -24.446 1.00 45.53 251 GLY A C 1
ATOM 1858 O O . GLY A 1 251 ? -9.112 6.602 -25.615 1.00 45.53 251 GLY A O 1
ATOM 1859 N N . GLU A 1 252 ? -9.371 5.010 -24.063 1.00 42.94 252 GLU A N 1
ATOM 1860 C CA . GLU A 1 252 ? -9.944 3.993 -24.970 1.00 42.94 252 GLU A CA 1
ATOM 1861 C C . GLU A 1 252 ? -11.305 3.480 -24.469 1.00 42.94 252 GLU A C 1
ATOM 1863 O O . GLU A 1 252 ? -11.545 2.277 -24.338 1.00 42.94 252 GLU A O 1
ATOM 1868 N N . GLN A 1 253 ? -12.241 4.397 -24.212 1.00 41.50 253 GLN A N 1
ATOM 1869 C CA . GLN A 1 253 ? -13.656 4.045 -24.084 1.00 41.50 253 GLN A CA 1
ATOM 1870 C C . GLN A 1 253 ? -14.315 3.913 -25.467 1.00 41.50 253 GLN A C 1
ATOM 1872 O O . GLN A 1 25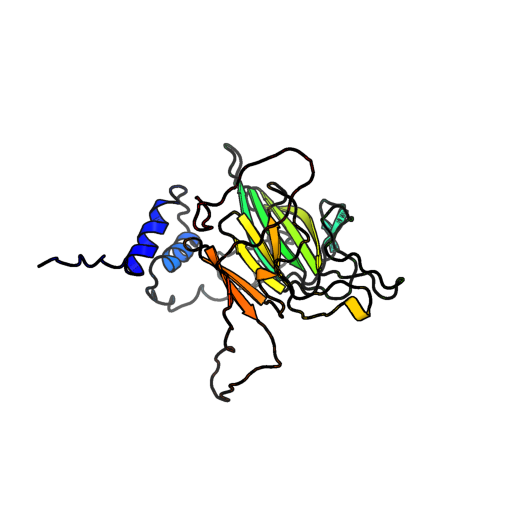3 ? -15.176 4.709 -25.837 1.00 41.50 253 GLN A O 1
ATOM 1877 N N . GLU A 1 254 ? -13.975 2.878 -26.240 1.00 32.91 254 GLU A N 1
ATOM 1878 C CA . GLU A 1 254 ? -14.894 2.402 -27.286 1.00 32.91 254 GLU A CA 1
ATOM 1879 C C . GLU A 1 254 ? -15.968 1.505 -26.657 1.00 32.91 254 GLU A C 1
ATOM 1881 O O . GLU A 1 254 ? -15.912 0.278 -26.712 1.00 32.91 254 GLU A O 1
ATOM 1886 N N . LEU A 1 255 ? -16.930 2.158 -25.996 1.00 26.33 255 LEU A N 1
ATOM 1887 C CA . LEU A 1 255 ? -18.373 2.087 -26.267 1.00 26.33 255 LEU A CA 1
ATOM 1888 C C . LEU A 1 255 ? -19.142 2.744 -25.109 1.00 26.33 255 LEU A C 1
ATOM 1890 O O . LEU A 1 255 ? -19.357 2.147 -24.055 1.00 26.33 255 LEU A O 1
ATOM 1894 N N . PHE A 1 256 ? -19.611 3.967 -25.356 1.00 27.20 256 PHE A N 1
ATOM 1895 C CA . PHE A 1 256 ? -20.716 4.583 -24.625 1.00 27.20 256 PHE A CA 1
ATOM 1896 C C . PHE A 1 256 ? -22.019 3.791 -24.835 1.00 27.20 256 PHE A C 1
ATOM 1898 O O . PHE A 1 256 ? -22.308 3.338 -25.944 1.00 27.20 256 PHE A O 1
ATOM 1905 N N . ASN A 1 257 ? -22.889 3.784 -23.823 1.00 23.81 257 ASN A N 1
ATOM 1906 C CA . ASN A 1 257 ? -24.256 4.236 -24.070 1.00 23.81 257 ASN A CA 1
ATOM 1907 C C . ASN A 1 257 ? -24.693 5.197 -22.960 1.00 23.81 257 ASN A C 1
ATOM 1909 O O . ASN A 1 257 ? -24.912 4.814 -21.813 1.00 23.81 257 ASN A O 1
ATOM 1913 N N . ASP A 1 258 ? -24.797 6.451 -23.370 1.00 37.25 258 ASP A N 1
ATOM 1914 C CA . ASP A 1 258 ? -25.449 7.570 -22.712 1.00 37.25 258 ASP A CA 1
ATOM 1915 C C . ASP A 1 258 ? -26.928 7.199 -22.453 1.00 37.25 258 ASP A C 1
ATOM 1917 O O . ASP A 1 258 ? -27.739 7.225 -23.381 1.00 37.25 258 ASP A O 1
ATOM 1921 N N . ASN A 1 259 ? -27.218 6.699 -21.236 1.00 29.92 259 ASN A N 1
ATOM 1922 C CA . ASN A 1 259 ? -28.523 6.505 -20.547 1.00 29.92 259 ASN A CA 1
ATOM 1923 C C . ASN A 1 259 ? -28.568 5.304 -19.567 1.00 29.92 259 ASN A C 1
ATOM 1925 O O . ASN A 1 259 ? -29.653 4.860 -19.187 1.00 29.92 259 ASN A O 1
ATOM 1929 N N . ASP A 1 260 ? -27.437 4.748 -19.131 1.00 32.22 260 ASP A N 1
ATOM 1930 C CA . ASP A 1 260 ? -27.437 3.614 -18.196 1.00 32.22 260 ASP A CA 1
ATOM 1931 C C . ASP A 1 260 ? -26.340 3.790 -17.137 1.00 32.22 260 ASP A C 1
ATOM 1933 O O . ASP A 1 260 ? -25.171 3.926 -17.487 1.00 32.22 260 ASP A O 1
ATOM 1937 N N . ASP A 1 261 ? -26.716 3.784 -15.853 1.00 32.78 261 ASP A N 1
ATOM 1938 C CA . ASP A 1 261 ? -25.857 3.928 -14.659 1.00 32.78 261 ASP A CA 1
ATOM 1939 C C . ASP A 1 261 ? -24.891 2.731 -14.457 1.00 32.78 261 ASP A C 1
ATOM 1941 O O . ASP A 1 261 ? -24.719 2.214 -13.347 1.00 32.78 261 ASP A O 1
ATOM 1945 N N . ARG A 1 262 ? -24.271 2.213 -15.523 1.00 29.67 262 ARG A N 1
ATOM 1946 C CA . ARG A 1 262 ? -23.353 1.071 -15.445 1.00 29.67 262 ARG A CA 1
ATOM 1947 C C . ARG A 1 262 ? -21.894 1.525 -15.551 1.00 29.67 262 ARG A C 1
ATOM 1949 O O . ARG A 1 262 ? -21.564 2.254 -16.482 1.00 29.67 262 ARG A O 1
ATOM 1956 N N . PRO A 1 263 ? -21.014 1.067 -14.640 1.00 32.84 263 PRO A N 1
ATOM 1957 C CA . PRO A 1 263 ? -19.589 1.382 -14.691 1.00 32.84 263 PRO A CA 1
ATOM 1958 C C . PRO A 1 263 ? -18.918 0.795 -15.952 1.00 32.84 263 PRO A C 1
ATOM 1960 O O . PRO A 1 263 ? -19.409 -0.207 -16.489 1.00 32.84 263 PRO A O 1
ATOM 1963 N N . PRO A 1 264 ? -17.810 1.403 -16.422 1.00 31.56 264 PRO A N 1
ATOM 1964 C CA . PRO A 1 264 ? -17.132 1.035 -17.667 1.00 31.56 264 PRO A CA 1
ATOM 1965 C C . PRO A 1 264 ? -16.571 -0.405 -17.660 1.00 31.56 264 PRO A C 1
ATOM 1967 O O . PRO A 1 264 ? -16.368 -0.999 -16.596 1.00 31.56 264 PRO A O 1
ATOM 1970 N N . PRO A 1 265 ? -16.334 -1.006 -18.845 1.00 31.73 265 PRO A N 1
ATOM 1971 C CA . PRO A 1 265 ? -15.881 -2.389 -18.965 1.00 31.73 265 PRO A CA 1
ATOM 1972 C C . PRO A 1 265 ? -14.406 -2.572 -18.574 1.00 31.73 265 PRO A C 1
ATOM 1974 O O . PRO A 1 265 ? -13.506 -1.967 -19.142 1.00 31.73 265 PRO A O 1
ATOM 1977 N N . ILE A 1 266 ? -14.173 -3.510 -17.658 1.00 36.88 266 ILE A N 1
ATOM 1978 C CA . ILE A 1 266 ? -12.856 -3.989 -17.222 1.00 36.88 266 ILE A CA 1
ATOM 1979 C C . ILE A 1 266 ? -12.235 -4.909 -18.295 1.00 36.88 266 ILE A C 1
ATOM 1981 O O . ILE A 1 266 ? -12.844 -5.920 -18.665 1.00 36.88 266 ILE A O 1
ATOM 1985 N N . ARG A 1 267 ? -11.011 -4.617 -18.769 1.00 34.47 267 ARG A N 1
ATOM 1986 C CA . ARG A 1 267 ? -10.235 -5.516 -19.652 1.00 34.47 267 ARG A CA 1
ATOM 1987 C C . ARG A 1 267 ? -9.467 -6.551 -18.829 1.00 34.47 267 ARG A C 1
ATOM 1989 O O . ARG A 1 267 ? -8.614 -6.186 -18.039 1.00 34.47 267 ARG A O 1
ATOM 1996 N N . PHE A 1 268 ? -9.738 -7.838 -19.051 1.00 35.75 268 PHE A N 1
ATOM 1997 C CA . PHE A 1 268 ? -9.072 -8.946 -18.359 1.00 35.75 268 PHE A CA 1
ATOM 1998 C C . PHE A 1 268 ? -7.873 -9.475 -19.154 1.00 35.75 268 PHE A C 1
ATOM 2000 O O . PHE A 1 268 ? -8.052 -10.102 -20.200 1.00 35.75 268 PHE A O 1
ATOM 2007 N N . LEU A 1 269 ? -6.661 -9.321 -18.622 1.00 38.69 269 LEU A N 1
ATOM 2008 C CA . LEU A 1 269 ? -5.497 -10.093 -19.060 1.00 38.69 269 LEU A CA 1
ATOM 2009 C C . LEU A 1 269 ? -5.363 -11.336 -18.171 1.00 38.69 269 LEU A C 1
ATOM 2011 O O . LEU A 1 269 ? -5.308 -11.200 -16.954 1.00 38.69 269 LEU A O 1
ATOM 2015 N N . SER A 1 270 ? -5.322 -12.538 -18.758 1.00 30.52 270 SER A N 1
ATOM 2016 C CA . SER A 1 270 ? -5.024 -13.779 -18.030 1.00 30.52 270 SER A CA 1
ATOM 2017 C C . SER A 1 270 ? -3.598 -14.235 -18.317 1.00 30.52 270 SER A C 1
ATOM 2019 O O . SER A 1 270 ? -3.283 -14.573 -19.460 1.00 30.52 270 SER A O 1
ATOM 2021 N N . ILE A 1 271 ? -2.751 -14.313 -17.293 1.00 40.53 271 ILE A N 1
ATOM 2022 C CA . ILE A 1 271 ? -1.377 -14.820 -17.432 1.00 40.53 271 ILE A CA 1
ATOM 2023 C C . ILE A 1 271 ? -1.291 -16.205 -16.807 1.00 40.53 271 ILE A C 1
ATOM 2025 O O . ILE A 1 271 ? -1.683 -16.417 -15.660 1.00 40.53 271 ILE A O 1
ATOM 2029 N N . SER A 1 272 ? -0.806 -17.170 -17.590 1.00 30.95 272 SER A N 1
ATOM 2030 C CA . SER A 1 272 ? -0.774 -18.593 -17.223 1.00 30.95 272 SER A CA 1
ATOM 2031 C C . SER A 1 272 ? 0.577 -19.069 -16.669 1.00 30.95 272 SER A C 1
ATOM 2033 O O . SER A 1 272 ? 0.743 -20.254 -16.378 1.00 30.95 272 SER A O 1
ATOM 2035 N N . SER A 1 273 ? 1.543 -18.166 -16.471 1.00 32.94 273 SER A N 1
ATOM 2036 C CA . SER A 1 273 ? 2.868 -18.498 -15.942 1.00 32.94 273 SER A CA 1
ATOM 2037 C C . SER A 1 273 ? 3.341 -17.499 -14.893 1.00 32.94 273 SER A C 1
ATOM 2039 O O . SER A 1 273 ? 3.318 -16.298 -15.120 1.00 32.94 273 SER A O 1
ATOM 2041 N N . LYS A 1 274 ? 3.823 -18.012 -13.751 1.00 35.22 274 LYS A N 1
ATOM 2042 C CA . LYS A 1 274 ? 4.500 -17.199 -12.732 1.00 35.22 274 LYS A CA 1
ATOM 2043 C C . LYS A 1 274 ? 5.712 -16.479 -13.365 1.00 35.22 274 LYS A C 1
ATOM 2045 O O . LYS A 1 274 ? 6.581 -17.189 -13.893 1.00 35.22 274 LYS A O 1
ATOM 2050 N N . PRO A 1 275 ? 5.823 -15.153 -13.221 1.00 37.59 275 PRO A N 1
ATOM 2051 C CA . PRO A 1 275 ? 7.032 -14.405 -13.535 1.00 37.59 275 PRO A CA 1
ATOM 2052 C C . PRO A 1 275 ? 8.111 -14.767 -12.518 1.00 37.59 275 PRO A C 1
ATOM 2054 O O . PRO A 1 275 ? 7.868 -14.869 -11.311 1.00 37.59 275 PRO A O 1
ATOM 2057 N N . ALA A 1 276 ? 9.312 -15.057 -13.000 1.00 33.59 276 ALA A N 1
ATOM 2058 C CA . ALA A 1 276 ? 10.422 -15.408 -12.133 1.00 33.59 276 ALA A CA 1
ATOM 2059 C C . ALA A 1 276 ? 10.886 -14.168 -11.351 1.00 33.59 276 ALA A C 1
ATOM 2061 O O . ALA A 1 276 ? 11.641 -13.362 -11.882 1.00 33.59 276 ALA A O 1
ATOM 2062 N N . SER A 1 277 ? 10.514 -14.042 -10.074 1.00 34.50 277 SER A N 1
ATOM 2063 C CA . SER A 1 277 ? 11.276 -13.192 -9.159 1.00 34.50 277 SER A CA 1
ATOM 2064 C C . SER A 1 277 ? 12.657 -13.825 -8.979 1.00 34.50 277 SER A C 1
ATOM 2066 O O . SER A 1 277 ? 12.819 -14.923 -8.441 1.00 34.50 277 SER A O 1
ATOM 2068 N N . ASN A 1 278 ? 13.670 -13.175 -9.542 1.00 30.30 278 ASN A N 1
ATOM 2069 C CA . ASN A 1 278 ? 15.042 -13.654 -9.526 1.00 30.30 278 ASN A CA 1
ATOM 2070 C C . ASN A 1 278 ? 15.701 -13.274 -8.190 1.00 30.30 278 ASN A C 1
ATOM 2072 O O . ASN A 1 278 ? 16.584 -12.428 -8.139 1.00 30.30 278 ASN A O 1
ATOM 2076 N N . SER A 1 279 ? 15.282 -13.895 -7.085 1.00 32.34 279 SER A N 1
ATOM 2077 C CA . SER A 1 279 ? 16.045 -13.838 -5.836 1.00 32.34 279 SER A CA 1
ATOM 2078 C C . SER A 1 279 ? 17.223 -14.815 -5.923 1.00 32.34 279 SER A C 1
ATOM 2080 O O . SER A 1 279 ? 17.142 -15.978 -5.528 1.00 32.34 279 SER A O 1
ATOM 2082 N N . ARG A 1 280 ? 18.346 -14.368 -6.496 1.00 31.39 280 ARG A N 1
ATOM 2083 C CA . ARG A 1 280 ? 19.613 -15.116 -6.451 1.00 31.39 280 ARG A CA 1
ATOM 2084 C C . ARG A 1 280 ? 20.789 -14.210 -6.111 1.00 31.39 280 ARG A C 1
ATOM 2086 O O . ARG A 1 280 ? 21.411 -13.634 -6.995 1.00 31.39 280 ARG A O 1
ATOM 2093 N N . GLY A 1 281 ? 21.150 -14.194 -4.831 1.00 27.59 281 GLY A N 1
ATOM 2094 C CA . GLY A 1 281 ? 22.527 -13.977 -4.391 1.00 27.59 281 GLY A CA 1
ATOM 2095 C C . GLY A 1 281 ? 23.168 -15.320 -4.013 1.00 27.59 281 GLY A C 1
ATOM 2096 O O . GLY A 1 281 ? 22.629 -16.025 -3.164 1.00 27.59 281 GLY A O 1
ATOM 2097 N N . GLY A 1 282 ? 24.306 -15.668 -4.629 1.00 24.53 282 GLY A N 1
ATOM 2098 C CA . GLY A 1 282 ? 25.250 -16.693 -4.134 1.00 24.53 282 GLY A CA 1
ATOM 2099 C C . GLY A 1 282 ? 25.433 -17.971 -4.989 1.00 24.53 282 GLY A C 1
ATOM 2100 O O . GLY A 1 282 ? 24.439 -18.568 -5.404 1.00 24.53 282 GLY A O 1
ATOM 2101 N N . PRO A 1 283 ? 26.682 -18.430 -5.262 1.00 32.62 283 PRO A N 1
ATOM 2102 C CA . PRO A 1 283 ? 26.977 -19.461 -6.262 1.00 32.62 283 PRO A CA 1
ATOM 2103 C C . PRO A 1 283 ? 26.956 -20.887 -5.682 1.00 32.62 283 PRO A C 1
ATOM 2105 O O . PRO A 1 283 ? 27.675 -21.191 -4.735 1.00 32.62 283 PRO A O 1
ATOM 2108 N N . GLY A 1 284 ? 26.183 -21.796 -6.291 1.00 25.95 284 GLY A N 1
ATOM 2109 C CA . GLY A 1 284 ? 26.206 -23.217 -5.912 1.00 25.95 284 GLY A CA 1
ATOM 2110 C C . GLY A 1 284 ? 24.973 -24.037 -6.308 1.00 25.95 284 GLY A C 1
ATOM 2111 O O . GLY A 1 284 ? 24.177 -24.408 -5.465 1.00 25.95 284 GLY A O 1
ATOM 2112 N N . ALA A 1 285 ? 24.833 -24.322 -7.604 1.00 27.80 285 ALA A N 1
ATOM 2113 C CA . ALA A 1 285 ? 24.188 -25.500 -8.209 1.00 27.80 285 ALA A CA 1
ATOM 2114 C C . ALA A 1 285 ? 22.891 -26.145 -7.616 1.00 27.80 285 ALA A C 1
ATOM 2116 O O . ALA A 1 285 ? 22.941 -26.973 -6.716 1.00 27.80 285 ALA A O 1
ATOM 2117 N N . ARG A 1 286 ? 21.811 -26.002 -8.417 1.00 29.45 286 ARG A N 1
ATOM 2118 C CA . ARG A 1 286 ? 20.817 -27.026 -8.863 1.00 29.45 286 ARG A CA 1
ATOM 2119 C C . ARG A 1 286 ? 19.735 -27.502 -7.862 1.00 29.45 286 ARG A C 1
ATOM 2121 O O . ARG A 1 286 ? 20.007 -28.322 -6.999 1.00 29.45 286 ARG A O 1
ATOM 2128 N N . ARG A 1 287 ? 18.446 -27.260 -8.165 1.00 28.77 287 ARG A N 1
ATOM 2129 C CA . ARG A 1 287 ? 17.547 -28.061 -9.041 1.00 28.77 287 ARG A CA 1
ATOM 2130 C C . ARG A 1 287 ? 16.165 -27.393 -9.175 1.00 28.77 287 ARG A C 1
ATOM 2132 O O . ARG A 1 287 ? 15.717 -26.670 -8.297 1.00 28.77 287 ARG A O 1
ATOM 2139 N N . ASN A 1 288 ? 15.539 -27.640 -10.322 1.00 34.19 288 ASN A N 1
ATOM 2140 C CA . ASN A 1 288 ? 14.304 -27.042 -10.831 1.00 34.19 288 ASN A CA 1
ATOM 2141 C C . ASN A 1 288 ? 13.074 -27.299 -9.942 1.00 34.19 288 ASN A C 1
ATOM 2143 O O . ASN A 1 288 ? 12.827 -28.438 -9.560 1.00 34.19 288 ASN A O 1
ATOM 2147 N N . ALA A 1 289 ? 12.248 -26.269 -9.738 1.00 34.62 289 ALA A N 1
ATOM 2148 C CA . ALA A 1 289 ? 10.915 -26.369 -9.128 1.00 34.62 289 ALA A CA 1
ATOM 2149 C C . ALA A 1 289 ? 9.778 -26.354 -10.176 1.00 34.62 289 ALA A C 1
ATOM 2151 O O . ALA A 1 289 ? 8.705 -25.814 -9.928 1.00 34.62 289 ALA A O 1
ATOM 2152 N N . ARG A 1 290 ? 10.010 -26.917 -11.368 1.00 34.31 290 ARG A N 1
ATOM 2153 C CA . ARG A 1 290 ? 8.984 -27.089 -12.411 1.00 34.31 290 ARG A CA 1
ATOM 2154 C C . ARG A 1 290 ? 8.924 -28.555 -12.826 1.00 34.31 290 ARG A C 1
ATOM 2156 O O . ARG A 1 290 ? 9.972 -29.189 -12.973 1.00 34.31 290 ARG A O 1
ATOM 2163 N N . ASP A 1 291 ? 7.716 -29.091 -12.995 1.00 40.72 291 ASP A N 1
ATOM 2164 C CA . ASP A 1 291 ? 7.537 -30.362 -13.699 1.00 40.72 291 ASP A CA 1
ATOM 2165 C C . ASP A 1 291 ? 7.817 -30.194 -15.205 1.00 40.72 291 ASP A C 1
ATOM 2167 O O . ASP A 1 291 ? 8.031 -29.085 -15.701 1.00 40.72 291 ASP A O 1
ATOM 2171 N N . ALA A 1 292 ? 7.836 -31.303 -15.946 1.00 34.12 292 ALA A N 1
ATOM 2172 C CA . ALA A 1 292 ? 8.120 -31.313 -17.382 1.00 34.12 292 ALA A CA 1
ATOM 2173 C C . ALA A 1 292 ? 7.082 -30.542 -18.234 1.00 34.12 292 ALA A C 1
ATOM 2175 O O . ALA A 1 292 ? 7.244 -30.453 -19.447 1.00 34.12 292 ALA A O 1
ATOM 2176 N N . GLN A 1 293 ? 6.030 -29.990 -17.618 1.00 36.88 293 GLN A N 1
ATOM 2177 C CA . GLN A 1 293 ? 4.978 -29.194 -18.251 1.00 36.88 293 GLN A CA 1
ATOM 2178 C C . GLN A 1 293 ? 4.938 -27.745 -17.734 1.00 36.88 293 GLN A C 1
ATOM 2180 O O . GLN A 1 293 ? 4.009 -27.009 -18.055 1.00 36.88 293 GLN A O 1
ATOM 2185 N N . GLY A 1 294 ? 5.926 -27.313 -16.943 1.00 34.94 294 GLY A N 1
ATOM 2186 C CA . GLY A 1 294 ? 6.015 -25.935 -16.461 1.00 34.94 294 GLY A CA 1
ATOM 2187 C C . GLY A 1 294 ? 5.012 -25.570 -15.363 1.00 34.94 294 GLY A C 1
ATOM 2188 O O . GLY A 1 294 ? 4.878 -24.383 -15.066 1.00 34.94 294 GLY A O 1
ATOM 2189 N N . ARG A 1 295 ? 4.339 -26.552 -14.746 1.00 32.97 295 ARG A N 1
ATOM 2190 C CA . ARG A 1 295 ? 3.364 -26.327 -13.670 1.00 32.97 295 ARG A CA 1
ATOM 2191 C C . ARG A 1 295 ? 4.023 -26.375 -12.292 1.00 32.97 295 ARG A C 1
ATOM 2193 O O . ARG A 1 295 ? 4.973 -27.126 -12.052 1.00 32.97 295 ARG A O 1
ATOM 2200 N N . TRP A 1 296 ? 3.495 -25.551 -11.390 1.00 37.00 296 TRP A N 1
ATOM 2201 C CA . TRP A 1 296 ? 3.904 -25.471 -9.989 1.00 37.00 296 TRP A CA 1
ATOM 2202 C C . TRP A 1 296 ? 3.216 -26.577 -9.180 1.00 37.00 296 TRP A C 1
ATOM 2204 O O . TRP A 1 296 ? 2.034 -26.852 -9.384 1.00 37.00 296 TRP A O 1
ATOM 2214 N N . ARG A 1 297 ? 3.963 -27.238 -8.289 1.00 30.12 297 ARG A N 1
ATOM 2215 C CA . ARG A 1 297 ? 3.416 -28.239 -7.359 1.00 30.12 297 ARG A CA 1
ATOM 2216 C C . ARG A 1 297 ? 2.884 -27.544 -6.093 1.00 30.12 297 ARG A C 1
ATOM 2218 O O . ARG A 1 297 ? 3.470 -26.527 -5.727 1.00 30.12 297 ARG A O 1
ATOM 2225 N N . PRO A 1 298 ? 1.794 -28.061 -5.492 1.00 39.47 298 PRO A N 1
ATOM 2226 C CA . PRO A 1 298 ? 1.150 -27.479 -4.311 1.00 39.47 298 PRO A CA 1
ATOM 2227 C C . PRO A 1 298 ? 2.073 -27.404 -3.095 1.00 39.47 298 PRO A C 1
ATOM 2229 O O . PRO A 1 298 ? 2.992 -28.253 -2.999 1.00 39.47 298 PRO A O 1
#

pLDDT: mean 74.03, std 26.99, range [23.81, 98.75]

Foldseek 3Di:
DDDDDDPPDCPPLNVLVVVVVPDDDDDPPDPVVVVVVVVRPPPPPPCPVDHLADWDFAQAPAPRDRPGTDHPPDYHHDDQDAQPQFPLRDGRHDQKAAKDFLDWDDDVPFAIKTKMKIKHQWAFDAWFAPPPAAELKPDDDPPPTNAANIAIKIWIDGPRHTDGIGGQYIRAHRFHYEEHDPNRWTWTFAQDFDPCVVVPIHTHGFIWTTHGPVVDGTLSDGQCLRDGARWHYWYADNPQRWIWTFHDDPPPPPDDDDPDPDDGDTDTDTRRADRDSPPDDDDDDDDDQADPVRDHDD

Sequence (298 aa):
MTKVTEIAGINRRGFLRAASVAIGGVAFAGPLASLYARQIEGIAGPRPEQGYGPLAPVADETTGRALLKLPQGFRYQSFGWTGDVMSDGTPTPDRHDGMAVVSVDVRQGAGPELVLIRNHEQGPAEVIGDGQAPIYDDFDLLGVLDGFGGGTTALFFGRGRFTGSQATLGGTLVNCAGGRTPWGSWLTCEEITLRGSQIGARDHGFVFEVPSPRRGVASAVPIEDMGFMQHEAVAVDPRTGFAYLTEDNAGEQELFNDNDDRPPPIRFLSISSKPASNSRGGPGARRNARDAQGRWRP

Secondary structure (DSSP, 8-state):
-----------HHHHHHHHTTSS------SHHHHHHHHHHH-S-----SS-S---EEE--TTTSS--EEE-TT------S-TTPBPTTSSBPPS-EEEEEEEEEE--TTS--EEEEEEEE--SBSPPSSSS-S-BS-----TTSS--B-EEEEEEEEETTEEEEEEEEEEEE--EEEEEE-TTSEEEEEE---B-GGGTTPPPB--EEEEE-TTT-----S--GGG-SS-EEEEEE-TTT--EEEEE--TT------TT--PPPPPP--EE-S--------S------S--TTSPPP-

Radius of gyration: 22.28 Å; chains: 1; bounding box: 62×70×55 Å

=== Feature glossary ===
Feature key, reading from the visual/contextual features back to the raw sequence:

Rendered structure images. Structure images are PyMOL renders from six orthogonal camera directions. Cartoon representation draws helices as coils and strands as arrows; sticks shows the backbone as bonds; surface shows the solvent-excluded envelope. Rainbow coloring maps sequence position to hue (blue→red, N→C); chain coloring assigns a distinct color per polypeptide.

Contact-map, Ramachandran, and PAE plots. Three diagnostic plots accompany the record. The Cα contact map visualizes the tertiary structure as a 2D adjacency matrix (8 Å cutoff, sequence-local contacts suppressed). The Ramachandran plot shows the distribution of backbone (φ, ψ) torsions, with points in the α and β basins reflecting secondary structure content. The PAE plot shows AlphaFold's inter-residue confidence as a color matrix.

InterPro / GO / CATH / organism. The annotation block draws on four external resources. InterPro: which protein families and domains the sequence belongs to. GO: standardized terms for what the protein does, what process it participates in, and where in the cell it acts. CATH: which structural fold it has in the CATH hierarchy. Organism: the species of origin.

Nearest PDB structures. Structural nearest neighbors (via Foldseek easy-search vs the PDB). Reported per hit: target PDB id, E-value, and alignment TM-score. A TM-score above ~0.5 is the conventional threshold for 'same fold'.

Predicted aligned error. Predicted aligned error is AlphaFold's pairwise confidence. Unlike pLDDT (per-residue), PAE is per-residue-pair and captures whether two parts of the structure are correctly placed relative to each other. Units are ångströms of expected positional error.

Solvent-accessible surface area. SASA measures how much of the protein is reachable by solvent. It is computed by rolling a water-sized probe over the atomic surface and summing the exposed area (Å²). Per-residue SASA distinguishes core (buried, low SASA) from surface (exposed, high SASA) residues; total SASA is a whole-molecule size measure.

B-factor. Crystallographic B-factors measure how much each atom's electron density is smeared out, in Å². They rise in mobile loops and surface residues and fall in the buried interior. In AlphaFold models this column is repurposed to hold pLDDT instead.

pLDDT. For AlphaFold models, the B-factor field carries pLDDT — the model's own estimate of local accuracy on a 0–100 scale. Regions with pLDDT<50 should be treated as essentially unmodeled; they often correspond to intrinsically disordered segments.

Backbone torsions (φ/ψ). φ (phi) and ψ (psi) are the two rotatable backbone dihedrals per residue: φ is the C(i-1)–N–Cα–C torsion, ψ is the N–Cα–C–N(i+1) torsion, both in degrees on (−180°, 180°]. α-helical residues cluster near (−60°, −45°); β-strand residues near (−120°, +130°). A Ramachandran plot is simply a scatter of (φ, ψ) for every residue.

Radius of gyration, Cα contacts, bounding box. Radius of gyration (Rg) is the root-mean-square distance of Cα atoms from their centroid — a single number for overall size and compactness. A globular domain of N residues has Rg ≈ 2.2·N^0.38 Å; an extended or disordered chain has a much larger Rg. The Cα contact count is the number of residue pairs whose Cα atoms are within 8 Å and are more than four positions apart in sequence — a standard proxy for tertiary packing density. The bounding box is the smallest axis-aligned box enclosing all Cα atoms.

Secondary structure (3-state, P-SEA). Three-state secondary structure (P-SEA) collapses the eight DSSP classes into helix (a), strand (b), and coil (c). P-SEA assigns these from Cα geometry alone — distances and angles — without requiring backbone oxygens, so it works on any Cα trace.

Secondary structure (8-state, DSSP). Secondary structure is the local, repeating backbone conformation. DSSP classifies it into eight states by reading the hydrogen-bond network: three helix types (H, G, I), two β types (E, B), two non-regular types (T, S), and unstructured coil (-).

Foldseek 3Di. The Foldseek 3Di string encodes local tertiary geometry as a 20-letter alphabet — one character per residue — derived from the relative positions of nearby Cα atoms. Unlike the amino-acid sequence, 3Di is a direct function of the 3D structure, so two proteins with the same fold have similar 3Di strings even at low sequence identity.

mmCIF coordinates. Structure coordinates are given as an mmCIF _atom_site loop: one row per atom with element, residue name, chain id, sequence number, and x/y/z position in Å. Only the four main-chain atoms per residue are included here; side chains are omitted to keep the record compact.

Sequence. This is the polypeptide sequence — one letter per residue, N-terminus first. Length ranges from a few dozen residues for small domains to over a thousand for large multi-domain proteins.